Protein AF-A0A3E3DY11-F1 (afdb_monomer)

Solvent-accessible surface area (backbone atoms only — not comparable to full-atom values): 16242 Å² total; per-residue (Å²): 133,61,77,66,58,58,53,53,53,57,48,54,54,50,55,50,52,52,50,55,50,52,50,51,50,50,52,49,52,50,53,51,48,52,52,50,49,54,53,50,49,51,52,42,48,54,45,47,51,59,43,61,72,40,48,48,53,36,46,54,36,47,51,50,43,50,54,49,50,52,49,50,52,54,54,53,56,46,47,50,80,48,60,45,72,67,51,47,55,54,50,52,53,53,52,51,52,44,53,54,53,44,57,57,37,50,59,58,45,56,75,70,45,59,94,78,44,60,56,64,56,48,39,54,51,42,50,52,50,33,53,54,41,48,53,52,48,56,59,48,42,68,38,92,84,49,42,53,69,56,50,50,50,48,37,61,75,58,37,49,64,36,54,59,52,39,57,54,38,46,54,53,50,45,53,55,38,49,56,52,48,51,50,45,52,52,52,46,51,50,54,47,54,52,50,53,52,52,49,54,53,50,51,53,52,51,52,53,51,50,52,54,49,52,55,50,51,53,53,51,50,52,52,52,53,50,52,51,51,50,51,50,52,49,30,58,67,41,100,53,62,48,75,47,80,41,90,88,44,78,88,67,49,42,64,23,60,20,29,22,78,75,70,75,43,60,42,72,62,50,59,78,39,45,70,62,54,62,73,67,48,57,71,70,60,49,51,51,52,53,52,52,50,62,55,58,72,66,76,113

Structure (mmCIF, N/CA/C/O backbone):
data_AF-A0A3E3DY11-F1
#
_entry.id   AF-A0A3E3DY11-F1
#
loop_
_atom_site.group_PDB
_atom_site.id
_atom_site.type_symbol
_atom_site.label_atom_id
_atom_site.label_alt_id
_atom_site.label_comp_id
_atom_site.label_asym_id
_atom_site.label_entity_id
_atom_site.label_seq_id
_atom_site.pdbx_PDB_ins_code
_atom_site.Cartn_x
_atom_site.Cartn_y
_atom_site.Cartn_z
_atom_site.occupancy
_atom_site.B_iso_or_equiv
_atom_site.auth_seq_id
_atom_site.auth_comp_id
_atom_site.auth_asym_id
_atom_site.auth_atom_id
_atom_site.pdbx_PDB_model_num
ATOM 1 N N . MET A 1 1 ? 41.451 -8.615 -61.442 1.00 44.12 1 MET A N 1
ATOM 2 C CA . MET A 1 1 ? 40.695 -7.768 -60.487 1.00 44.12 1 MET A CA 1
ATOM 3 C C . MET A 1 1 ? 41.670 -6.835 -59.764 1.00 44.12 1 MET A C 1
ATOM 5 O O . MET A 1 1 ? 42.560 -7.332 -59.077 1.00 44.12 1 MET A O 1
ATOM 9 N N . LYS A 1 2 ? 41.608 -5.513 -59.990 1.00 37.25 2 LYS A N 1
ATOM 10 C CA . LYS A 1 2 ? 42.615 -4.559 -59.477 1.00 37.25 2 LYS A CA 1
ATOM 11 C C . LYS A 1 2 ? 42.485 -4.397 -57.952 1.00 37.25 2 LYS A C 1
ATOM 13 O O . LYS A 1 2 ? 41.395 -4.475 -57.396 1.00 37.25 2 LYS A O 1
ATOM 18 N N . ILE A 1 3 ? 43.601 -4.123 -57.267 1.00 42.81 3 ILE A N 1
ATOM 19 C CA . ILE A 1 3 ? 43.697 -3.924 -55.798 1.00 42.81 3 ILE A CA 1
ATOM 20 C C . ILE A 1 3 ? 42.710 -2.849 -55.281 1.00 42.81 3 ILE A C 1
ATOM 22 O O . ILE A 1 3 ? 42.238 -2.927 -54.145 1.00 42.81 3 ILE A O 1
ATOM 26 N N . SER A 1 4 ? 42.346 -1.893 -56.142 1.00 44.50 4 SER A N 1
ATOM 27 C CA . SER A 1 4 ? 41.299 -0.889 -55.914 1.00 44.50 4 SER A CA 1
ATOM 28 C C . SER A 1 4 ? 39.940 -1.522 -55.580 1.00 44.50 4 SER A C 1
ATOM 30 O O . SER A 1 4 ? 39.362 -1.211 -54.538 1.00 44.50 4 SER A O 1
ATOM 32 N N . ASP A 1 5 ? 39.469 -2.484 -56.376 1.00 40.00 5 ASP A N 1
ATOM 33 C CA . ASP A 1 5 ? 38.119 -3.056 -56.253 1.00 40.00 5 ASP A CA 1
ATOM 34 C C . ASP A 1 5 ? 37.962 -3.867 -54.961 1.00 40.00 5 ASP A C 1
ATOM 36 O O . ASP A 1 5 ? 36.963 -3.742 -54.248 1.00 40.00 5 ASP A O 1
ATOM 40 N N . LYS A 1 6 ? 39.010 -4.606 -54.562 1.00 45.12 6 LYS A N 1
ATOM 41 C CA . LYS A 1 6 ? 39.056 -5.305 -53.264 1.00 45.12 6 LYS A CA 1
ATOM 42 C C . LYS A 1 6 ? 38.984 -4.337 -52.077 1.00 45.12 6 LYS A C 1
ATOM 44 O O . LYS A 1 6 ? 38.369 -4.667 -51.063 1.00 45.12 6 LYS A O 1
ATOM 49 N N . LYS A 1 7 ? 39.582 -3.143 -52.175 1.00 45.72 7 LYS A N 1
ATOM 50 C CA . LYS A 1 7 ? 39.553 -2.128 -51.105 1.00 45.72 7 LYS A CA 1
ATOM 51 C C . LYS A 1 7 ? 38.163 -1.495 -50.965 1.00 45.72 7 LYS A C 1
ATOM 53 O O . LYS A 1 7 ? 37.714 -1.288 -49.837 1.00 45.72 7 LYS A O 1
ATOM 58 N N . TYR A 1 8 ? 37.467 -1.253 -52.078 1.00 53.25 8 TYR A N 1
ATOM 59 C CA . TYR A 1 8 ? 36.095 -0.731 -52.077 1.00 53.25 8 TYR A CA 1
ATOM 60 C C . TYR A 1 8 ? 35.076 -1.751 -51.551 1.00 53.25 8 TYR A C 1
ATOM 62 O O . TYR A 1 8 ? 34.293 -1.410 -50.663 1.00 53.25 8 TYR A O 1
ATOM 70 N N . ILE A 1 9 ? 35.141 -3.009 -52.001 1.00 50.38 9 ILE A N 1
ATOM 71 C CA . ILE A 1 9 ? 34.258 -4.092 -51.528 1.00 50.38 9 ILE A CA 1
ATOM 72 C C . ILE A 1 9 ? 34.482 -4.364 -50.029 1.00 50.38 9 ILE A C 1
ATOM 74 O O . ILE A 1 9 ? 33.535 -4.469 -49.252 1.00 50.38 9 ILE A O 1
ATOM 78 N N . LYS A 1 10 ? 35.741 -4.381 -49.566 1.00 51.69 10 LYS A N 1
ATOM 79 C CA . LYS A 1 10 ? 36.065 -4.578 -48.141 1.00 51.69 10 LYS A CA 1
ATOM 80 C C . LYS A 1 10 ? 35.610 -3.409 -47.255 1.00 51.69 10 LYS A C 1
ATOM 82 O O . LYS A 1 10 ? 35.348 -3.623 -46.071 1.00 51.69 10 LYS A O 1
ATOM 87 N N . LYS A 1 11 ? 35.516 -2.187 -47.798 1.00 57.22 11 LYS A N 1
ATOM 88 C CA . LYS A 1 11 ? 34.991 -1.008 -47.090 1.00 57.22 11 LYS A CA 1
ATOM 89 C C . LYS A 1 11 ? 33.460 -1.044 -47.004 1.00 57.22 11 LYS A C 1
ATOM 91 O O . LYS A 1 11 ? 32.940 -0.899 -45.902 1.00 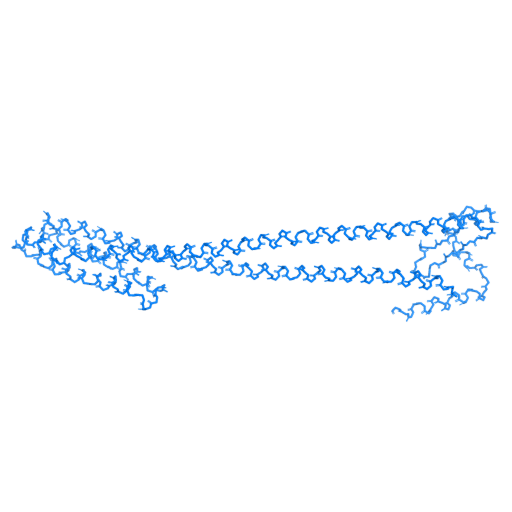57.22 11 LYS A O 1
ATOM 96 N N . SER A 1 12 ? 32.752 -1.343 -48.099 1.00 55.12 12 SER A N 1
ATOM 97 C CA . SER A 1 12 ? 31.279 -1.421 -48.086 1.00 55.12 12 SER A CA 1
ATOM 98 C C . SER A 1 12 ? 30.749 -2.568 -47.213 1.00 55.12 12 SER A C 1
ATOM 100 O O . SER A 1 12 ? 29.807 -2.369 -46.447 1.00 55.12 12 SER A O 1
ATOM 102 N N . LEU A 1 13 ? 31.399 -3.739 -47.234 1.00 57.72 13 LEU A N 1
ATOM 103 C CA . LEU A 1 13 ? 31.056 -4.866 -46.357 1.00 57.72 13 LEU A CA 1
ATOM 104 C C . LEU A 1 13 ? 31.285 -4.535 -44.874 1.00 57.72 13 LEU A C 1
ATOM 106 O O . LEU A 1 13 ? 30.505 -4.944 -44.015 1.00 57.72 13 LEU A O 1
ATOM 110 N N . ARG A 1 14 ? 32.340 -3.773 -44.556 1.00 60.22 14 ARG A N 1
ATOM 111 C CA . ARG A 1 14 ? 32.646 -3.345 -43.182 1.00 60.22 14 ARG A CA 1
ATOM 112 C C . ARG A 1 14 ? 31.631 -2.327 -42.665 1.00 60.22 14 ARG A C 1
ATOM 114 O O . ARG A 1 14 ? 31.228 -2.421 -41.509 1.00 60.22 14 ARG A O 1
ATOM 121 N N . ASP A 1 15 ? 31.204 -1.395 -43.510 1.00 64.94 15 ASP A N 1
ATOM 122 C CA . ASP A 1 15 ? 30.195 -0.397 -43.151 1.00 64.94 15 ASP A CA 1
ATOM 123 C C . ASP A 1 15 ? 28.804 -1.040 -42.978 1.00 64.94 15 ASP A C 1
ATOM 125 O O . ASP A 1 15 ? 28.099 -0.715 -42.025 1.00 64.94 15 ASP A O 1
ATOM 129 N N . ASN A 1 16 ? 28.450 -2.046 -43.789 1.00 68.81 16 ASN A N 1
ATOM 130 C CA . ASN A 1 16 ? 27.226 -2.835 -43.591 1.00 68.81 16 ASN A CA 1
ATOM 131 C C . ASN A 1 16 ? 27.251 -3.668 -42.299 1.00 68.81 16 ASN A C 1
ATOM 133 O O . ASN A 1 16 ? 26.272 -3.649 -41.554 1.00 68.81 16 ASN A O 1
ATOM 137 N N . LYS A 1 17 ? 28.372 -4.330 -41.972 1.00 74.12 17 LYS A N 1
ATOM 138 C CA . LYS A 1 17 ? 28.516 -5.063 -40.699 1.00 74.12 17 LYS A CA 1
ATOM 139 C C . LYS A 1 17 ? 28.364 -4.152 -39.476 1.00 74.12 17 LYS A C 1
ATOM 141 O O . LYS A 1 17 ? 27.734 -4.552 -38.504 1.00 74.12 17 LYS A O 1
ATOM 146 N N . LYS A 1 18 ? 28.887 -2.920 -39.529 1.00 73.50 18 LYS A N 1
ATOM 147 C CA . LYS A 1 18 ? 28.721 -1.928 -38.450 1.00 73.50 18 LYS A CA 1
ATOM 148 C C . LYS A 1 18 ? 27.265 -1.512 -38.251 1.00 73.50 18 LYS A C 1
ATOM 150 O O . LYS A 1 18 ? 26.839 -1.354 -37.114 1.00 73.50 18 LYS A O 1
ATOM 155 N N . ILE A 1 19 ? 26.512 -1.344 -39.338 1.00 75.12 19 ILE A N 1
ATOM 156 C CA . ILE A 1 19 ? 25.088 -0.986 -39.279 1.00 75.12 19 ILE A CA 1
ATOM 157 C C . ILE A 1 19 ? 24.283 -2.134 -38.668 1.00 75.12 19 ILE A C 1
ATOM 159 O O . ILE A 1 19 ? 23.520 -1.900 -37.741 1.00 75.12 19 ILE A O 1
ATOM 163 N N . ILE A 1 20 ? 24.494 -3.370 -39.128 1.00 79.06 20 ILE A N 1
ATOM 164 C CA . ILE A 1 20 ? 23.813 -4.558 -38.585 1.00 79.06 20 ILE A CA 1
ATOM 165 C C . ILE A 1 20 ? 24.115 -4.722 -37.088 1.00 79.06 20 ILE A C 1
ATOM 167 O O . ILE A 1 20 ? 23.210 -4.970 -36.299 1.00 79.06 20 ILE A O 1
ATOM 171 N N . PHE A 1 21 ? 25.369 -4.511 -36.682 1.00 78.56 21 PHE A N 1
ATOM 172 C CA . PHE A 1 21 ? 25.765 -4.540 -35.274 1.00 78.56 21 PHE A CA 1
ATOM 173 C C . PHE A 1 21 ? 25.073 -3.447 -34.439 1.00 78.56 21 PHE A C 1
ATOM 175 O O . PHE A 1 21 ? 24.567 -3.735 -33.358 1.00 78.56 21 PHE A O 1
ATOM 182 N N . LEU A 1 22 ? 24.985 -2.216 -34.957 1.00 79.88 22 LEU A N 1
ATOM 183 C CA . LEU A 1 22 ? 24.245 -1.114 -34.324 1.00 79.88 22 LEU A CA 1
ATOM 184 C C . LEU A 1 22 ? 22.753 -1.434 -34.151 1.00 79.88 22 LEU A C 1
ATOM 186 O O . LEU A 1 22 ? 22.198 -1.169 -33.088 1.00 79.88 22 LEU A O 1
ATOM 190 N N . TRP A 1 23 ? 22.117 -2.034 -35.159 1.00 80.56 23 TRP A N 1
ATOM 191 C CA . TRP A 1 23 ? 20.721 -2.476 -35.072 1.00 80.56 23 TRP A CA 1
ATOM 192 C C . TRP A 1 23 ? 20.527 -3.595 -34.048 1.00 80.56 23 TRP A C 1
ATOM 194 O O . TRP A 1 23 ? 19.577 -3.545 -33.271 1.00 80.56 23 TRP A O 1
ATOM 204 N N . GLY A 1 24 ? 21.443 -4.566 -33.997 1.00 85.62 24 GLY A N 1
ATOM 205 C CA . GLY A 1 24 ? 21.419 -5.625 -32.986 1.00 85.62 24 GLY A CA 1
ATOM 206 C C . GLY A 1 24 ? 21.518 -5.071 -31.562 1.00 85.62 24 GLY A C 1
ATOM 207 O O . GLY A 1 24 ? 20.755 -5.477 -30.689 1.00 85.62 24 GLY A O 1
ATOM 208 N N . ILE A 1 25 ? 22.394 -4.084 -31.346 1.00 86.12 25 ILE A N 1
ATOM 209 C CA . ILE A 1 25 ? 22.497 -3.366 -30.069 1.00 86.12 25 ILE A CA 1
ATOM 210 C C . ILE A 1 25 ? 21.190 -2.639 -29.740 1.00 86.12 25 ILE A C 1
ATOM 212 O O . ILE A 1 25 ? 20.704 -2.744 -28.618 1.00 86.12 25 ILE A O 1
ATOM 216 N N . LEU A 1 26 ? 20.601 -1.926 -30.704 1.00 86.06 26 LEU A N 1
ATOM 217 C CA . LEU A 1 26 ? 19.354 -1.187 -30.495 1.00 86.06 26 LEU A CA 1
ATOM 218 C C . LEU A 1 26 ? 18.206 -2.122 -30.080 1.00 86.06 26 LEU A C 1
ATOM 220 O O . LEU A 1 26 ? 17.494 -1.834 -29.121 1.00 86.06 26 LEU A O 1
ATOM 224 N N . ILE A 1 27 ? 18.056 -3.257 -30.769 1.00 88.00 27 ILE A N 1
ATOM 225 C CA . ILE A 1 27 ? 17.037 -4.272 -30.465 1.00 88.00 27 ILE A CA 1
ATOM 226 C C . ILE A 1 27 ? 17.268 -4.872 -29.077 1.00 88.00 27 ILE A C 1
ATOM 228 O O . ILE A 1 27 ? 16.317 -5.037 -28.316 1.00 88.00 27 ILE A O 1
ATOM 232 N N . PHE A 1 28 ? 18.523 -5.152 -28.717 1.00 89.62 28 PHE A N 1
ATOM 233 C CA . PHE A 1 28 ? 18.866 -5.635 -27.383 1.00 89.62 28 PHE A CA 1
ATOM 234 C C . PHE A 1 28 ? 18.472 -4.631 -26.290 1.00 89.62 28 PHE A C 1
ATOM 236 O O . PHE A 1 28 ? 17.819 -5.011 -25.320 1.00 89.62 28 PHE A O 1
ATOM 243 N N . PHE A 1 29 ? 18.799 -3.345 -26.460 1.00 87.56 29 PHE A N 1
ATOM 244 C CA . PHE A 1 29 ? 18.382 -2.299 -25.521 1.00 87.56 29 PHE A CA 1
ATOM 245 C C . PHE A 1 29 ? 16.860 -2.162 -25.446 1.00 87.56 29 PHE A C 1
ATOM 247 O O . PHE A 1 29 ? 16.327 -1.961 -24.358 1.00 87.56 29 PHE A O 1
ATOM 254 N N . LEU A 1 30 ? 16.149 -2.306 -26.567 1.00 89.75 30 LEU A N 1
ATOM 255 C CA . LEU A 1 30 ? 14.687 -2.263 -26.591 1.00 89.75 30 LEU A CA 1
ATOM 256 C C . LEU A 1 30 ? 14.071 -3.437 -25.814 1.00 89.75 30 LEU A C 1
ATOM 258 O O . LEU A 1 30 ? 13.150 -3.232 -25.024 1.00 89.75 30 LEU A O 1
ATOM 262 N N . ALA A 1 31 ? 14.605 -4.647 -25.989 1.00 90.56 31 ALA A N 1
ATOM 263 C CA . ALA A 1 31 ? 14.180 -5.825 -25.236 1.00 90.56 31 ALA A CA 1
ATOM 264 C C . ALA A 1 31 ? 14.477 -5.676 -23.735 1.00 90.56 31 ALA A C 1
ATOM 266 O O . ALA A 1 31 ? 13.624 -5.976 -22.899 1.00 90.56 31 ALA A O 1
ATOM 267 N N . LEU A 1 32 ? 15.657 -5.153 -23.388 1.00 90.50 32 LEU A N 1
ATOM 268 C CA . LEU A 1 32 ? 16.037 -4.874 -22.005 1.00 90.50 32 LEU A CA 1
ATOM 269 C C . LEU A 1 32 ? 15.118 -3.823 -21.368 1.00 90.50 32 LEU A C 1
ATOM 271 O O . LEU A 1 32 ? 14.668 -3.999 -20.241 1.00 90.50 32 LEU A O 1
ATOM 275 N N . TYR A 1 33 ? 14.799 -2.754 -22.094 1.00 89.06 33 TYR A N 1
ATOM 276 C CA . TYR A 1 33 ? 13.857 -1.733 -21.647 1.00 89.06 33 TYR A CA 1
ATOM 277 C C . TYR A 1 33 ? 12.460 -2.301 -21.408 1.00 89.06 33 TYR A C 1
ATOM 279 O O . TYR A 1 33 ? 11.873 -2.050 -20.358 1.00 89.06 33 TYR A O 1
ATOM 287 N N . PHE A 1 34 ? 11.952 -3.107 -22.343 1.00 89.50 34 PHE A N 1
ATOM 288 C CA . PHE A 1 34 ? 10.666 -3.779 -22.184 1.00 89.50 34 PHE A CA 1
ATOM 289 C C . PHE A 1 34 ? 10.642 -4.660 -20.929 1.00 89.50 34 PHE A C 1
ATOM 291 O O . PHE A 1 34 ? 9.695 -4.599 -20.145 1.00 89.50 34 PHE A O 1
ATOM 298 N N . TYR A 1 35 ? 11.714 -5.421 -20.695 1.00 91.94 35 TYR A N 1
ATOM 299 C CA . TYR A 1 35 ? 11.870 -6.217 -19.481 1.00 91.94 35 TYR A CA 1
ATOM 300 C C . TYR A 1 35 ? 11.857 -5.350 -18.211 1.00 91.94 35 TYR A C 1
ATOM 302 O O . TYR A 1 35 ? 11.153 -5.675 -17.256 1.00 91.94 35 TYR A O 1
ATOM 310 N N . ILE A 1 36 ? 12.580 -4.225 -18.206 1.00 89.38 36 ILE A N 1
ATOM 311 C CA . ILE A 1 36 ? 12.614 -3.293 -17.069 1.00 89.38 36 ILE A CA 1
ATOM 312 C C . ILE A 1 36 ? 11.226 -2.702 -16.794 1.00 89.38 36 ILE A C 1
ATOM 314 O O . ILE A 1 36 ? 10.818 -2.657 -15.635 1.00 89.38 36 ILE A O 1
ATOM 318 N N . ILE A 1 37 ? 10.478 -2.285 -17.823 1.00 88.75 37 ILE A N 1
ATOM 319 C CA . ILE A 1 37 ? 9.111 -1.773 -17.638 1.00 88.75 37 ILE A CA 1
ATOM 320 C C . ILE A 1 37 ? 8.208 -2.847 -17.050 1.00 88.75 37 ILE A C 1
ATOM 322 O O . ILE A 1 37 ? 7.503 -2.569 -16.087 1.00 88.75 37 ILE A O 1
ATOM 326 N N . MET A 1 38 ? 8.229 -4.062 -17.603 1.00 88.06 38 MET A N 1
ATOM 327 C CA . MET A 1 38 ? 7.422 -5.170 -17.088 1.00 88.06 38 MET A CA 1
ATOM 328 C C . MET A 1 38 ? 7.741 -5.450 -15.618 1.00 88.06 38 MET A C 1
ATOM 330 O O . MET A 1 38 ? 6.840 -5.579 -14.792 1.00 88.06 38 MET A O 1
ATOM 334 N N . PHE A 1 39 ? 9.025 -5.472 -15.268 1.00 89.00 39 PHE A N 1
ATOM 335 C CA . PHE A 1 39 ? 9.462 -5.659 -13.891 1.00 89.00 39 PHE A CA 1
ATOM 336 C C . PHE A 1 39 ? 9.005 -4.521 -12.965 1.00 89.00 39 PHE A C 1
ATOM 338 O O . PHE A 1 39 ? 8.513 -4.780 -11.866 1.00 89.00 39 PHE A O 1
ATOM 345 N N . ASN A 1 40 ? 9.121 -3.266 -13.404 1.00 86.56 40 ASN A N 1
ATOM 346 C CA . ASN A 1 40 ? 8.677 -2.105 -12.633 1.00 86.56 40 ASN A CA 1
ATOM 347 C C . ASN A 1 40 ? 7.150 -2.056 -12.487 1.00 86.56 40 ASN A C 1
ATOM 349 O O . ASN A 1 40 ? 6.662 -1.718 -11.412 1.00 86.56 40 ASN A O 1
ATOM 353 N N . MET A 1 41 ? 6.399 -2.432 -13.524 1.00 82.19 41 MET A N 1
ATOM 354 C CA . MET A 1 41 ? 4.938 -2.521 -13.482 1.00 82.19 41 MET A CA 1
ATOM 355 C C . MET A 1 41 ? 4.463 -3.606 -12.524 1.00 82.19 41 MET A C 1
ATOM 357 O O . MET A 1 41 ? 3.563 -3.349 -11.732 1.00 82.19 41 MET A O 1
ATOM 361 N N . ASN A 1 42 ? 5.102 -4.778 -12.523 1.00 85.69 42 ASN A N 1
ATOM 362 C CA . ASN A 1 42 ? 4.786 -5.824 -11.550 1.00 85.69 42 ASN A CA 1
ATOM 363 C C . ASN A 1 42 ? 5.056 -5.344 -10.121 1.00 85.69 42 ASN A C 1
ATOM 365 O O . ASN A 1 42 ? 4.200 -5.488 -9.257 1.00 85.69 42 ASN A O 1
ATOM 369 N N . LYS A 1 43 ? 6.191 -4.670 -9.886 1.00 83.38 43 LYS A N 1
ATOM 370 C CA . LYS A 1 43 ? 6.474 -4.060 -8.580 1.00 83.38 43 LYS A CA 1
ATOM 371 C C . LYS A 1 43 ? 5.446 -3.002 -8.186 1.00 83.38 43 LYS A C 1
ATOM 373 O O . LYS A 1 43 ? 5.068 -2.952 -7.023 1.00 83.38 43 LYS A O 1
ATOM 378 N N . LEU A 1 44 ? 5.008 -2.150 -9.114 1.00 83.69 44 LEU A N 1
ATOM 379 C CA . LEU A 1 44 ? 3.950 -1.171 -8.847 1.00 83.69 44 LEU A CA 1
ATOM 380 C C . LEU A 1 44 ? 2.632 -1.861 -8.499 1.00 83.69 44 LEU A C 1
ATOM 382 O O . LEU A 1 44 ? 1.975 -1.445 -7.551 1.00 83.69 44 LEU A O 1
ATOM 386 N N . MET A 1 45 ? 2.273 -2.923 -9.219 1.00 79.31 45 MET A N 1
ATOM 387 C CA . MET A 1 45 ? 1.060 -3.695 -8.959 1.00 79.31 45 MET A CA 1
ATOM 388 C C . MET A 1 45 ? 1.103 -4.359 -7.580 1.00 79.31 45 MET A C 1
ATOM 390 O O . MET A 1 45 ? 0.142 -4.238 -6.827 1.00 79.31 45 MET A O 1
ATOM 394 N N . ASP A 1 46 ? 2.241 -4.947 -7.202 1.00 78.69 46 ASP A N 1
ATOM 395 C CA . ASP A 1 46 ? 2.446 -5.504 -5.862 1.00 78.69 46 ASP A CA 1
ATOM 396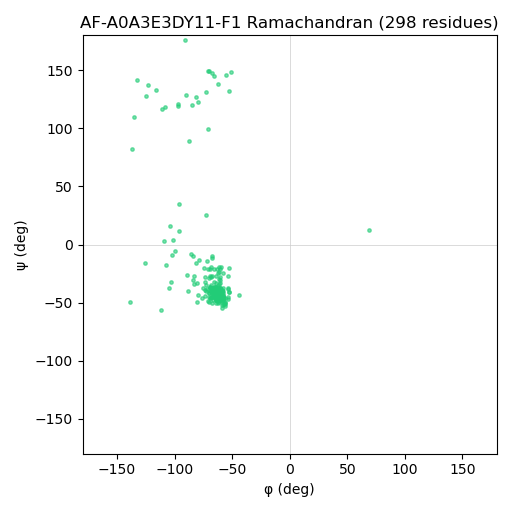 C C . ASP A 1 46 ? 2.285 -4.422 -4.781 1.00 78.69 46 ASP A C 1
ATOM 398 O O . ASP A 1 46 ? 1.644 -4.653 -3.759 1.00 78.69 46 ASP A O 1
ATOM 402 N N . GLN A 1 47 ? 2.824 -3.215 -4.996 1.00 72.38 47 GLN A N 1
ATOM 403 C CA . GLN A 1 47 ? 2.659 -2.094 -4.059 1.00 72.38 47 GLN A CA 1
ATOM 404 C C . GLN A 1 47 ? 1.196 -1.636 -3.968 1.00 72.38 47 GLN A C 1
ATOM 406 O O . GLN A 1 47 ? 0.709 -1.375 -2.870 1.00 72.38 47 GLN A O 1
ATOM 411 N N . VAL A 1 48 ? 0.477 -1.565 -5.091 1.00 71.56 48 VAL A N 1
ATOM 412 C CA . VAL A 1 48 ? -0.951 -1.208 -5.119 1.00 71.56 48 VAL A CA 1
ATOM 413 C C . VAL A 1 48 ? -1.787 -2.261 -4.398 1.00 71.56 48 VAL A C 1
ATOM 415 O O . VAL A 1 48 ? -2.609 -1.896 -3.561 1.00 71.56 48 VAL A O 1
ATOM 418 N N . ASP A 1 49 ? -1.546 -3.549 -4.635 1.00 68.12 49 ASP A N 1
ATOM 419 C CA . ASP A 1 49 ? -2.226 -4.625 -3.910 1.00 68.12 49 ASP A CA 1
ATOM 420 C C . ASP A 1 49 ? -1.918 -4.565 -2.406 1.00 68.12 49 ASP A C 1
ATOM 422 O O . ASP A 1 49 ? -2.815 -4.733 -1.577 1.00 68.12 49 ASP A O 1
ATOM 426 N N . LEU A 1 50 ? -0.679 -4.241 -2.025 1.00 68.44 50 LEU A N 1
ATOM 427 C CA . LEU A 1 50 ? -0.291 -4.058 -0.624 1.00 68.44 50 LEU A CA 1
ATOM 428 C C . LEU A 1 50 ? -0.928 -2.821 0.036 1.00 68.44 50 LEU A C 1
ATOM 430 O O . LEU A 1 50 ? -1.141 -2.857 1.247 1.00 68.44 50 LEU A O 1
ATOM 434 N N . ILE A 1 51 ? -1.256 -1.761 -0.715 1.00 64.62 51 ILE A N 1
ATOM 435 C CA . ILE A 1 51 ? -1.965 -0.561 -0.223 1.00 64.62 51 ILE A CA 1
ATOM 436 C C . ILE A 1 51 ? -3.476 -0.801 -0.138 1.00 64.62 51 ILE A C 1
ATOM 438 O O . ILE A 1 51 ? -4.102 -0.491 0.876 1.00 64.62 51 ILE A O 1
ATOM 442 N N . VAL A 1 52 ? -4.067 -1.322 -1.214 1.00 62.19 52 VAL A N 1
ATOM 443 C CA . VAL A 1 52 ? -5.521 -1.359 -1.410 1.00 62.19 52 VAL A CA 1
ATOM 444 C C . VAL A 1 52 ? -6.154 -2.498 -0.625 1.00 62.19 52 VAL A C 1
ATOM 446 O O . VAL A 1 52 ? -7.184 -2.296 0.010 1.00 62.19 52 VAL A O 1
ATOM 449 N N . ARG A 1 53 ? -5.553 -3.694 -0.633 1.00 65.00 53 ARG A N 1
ATOM 450 C CA . ARG A 1 53 ? -6.243 -4.880 -0.111 1.00 65.00 53 ARG A CA 1
ATOM 451 C C . ARG A 1 53 ? -6.196 -5.049 1.394 1.00 65.00 53 ARG A C 1
ATOM 453 O O . ARG A 1 53 ? -6.943 -5.886 1.867 1.00 65.00 53 ARG A O 1
ATOM 460 N N . ARG A 1 54 ? -5.319 -4.378 2.157 1.00 72.19 54 ARG A N 1
ATOM 461 C CA . ARG A 1 54 ? -5.221 -4.693 3.601 1.00 72.19 54 ARG A CA 1
ATOM 462 C C . ARG A 1 54 ? -5.069 -3.523 4.580 1.00 72.19 54 ARG A C 1
ATOM 464 O O . ARG A 1 54 ? -5.833 -3.491 5.539 1.00 72.19 54 ARG A O 1
ATOM 471 N N . PRO A 1 55 ? -4.154 -2.552 4.399 1.00 78.38 55 PRO A N 1
ATOM 472 C CA . PRO A 1 55 ? -4.071 -1.395 5.294 1.00 78.38 55 PRO A CA 1
ATOM 473 C C . PRO A 1 55 ? -5.376 -0.589 5.321 1.00 78.38 55 PRO A C 1
ATOM 475 O O . PRO A 1 55 ? -5.829 -0.186 6.388 1.00 78.38 55 PRO A O 1
ATOM 478 N N . TYR A 1 56 ? -6.010 -0.411 4.158 1.00 79.94 56 TYR A N 1
ATOM 479 C CA . TYR A 1 56 ? -7.280 0.304 4.053 1.00 79.94 56 TYR A CA 1
ATOM 480 C C . TYR A 1 56 ? -8.432 -0.429 4.755 1.00 79.94 56 TYR A C 1
ATOM 482 O O . TYR A 1 56 ? -9.199 0.186 5.489 1.00 79.94 56 TYR A O 1
ATOM 490 N N . GLU A 1 57 ? -8.526 -1.753 4.600 1.00 81.88 57 GLU A N 1
ATOM 491 C CA . GLU A 1 57 ? -9.540 -2.558 5.297 1.00 81.88 57 GLU A CA 1
ATOM 492 C C . GLU A 1 57 ? -9.397 -2.458 6.817 1.00 81.88 57 GLU A C 1
ATOM 494 O O . GLU A 1 57 ? -10.393 -2.375 7.535 1.00 81.88 57 GLU A O 1
ATOM 499 N N . VAL A 1 58 ? -8.160 -2.410 7.315 1.00 85.94 58 VAL A N 1
ATOM 500 C CA . VAL A 1 58 ? -7.887 -2.183 8.735 1.00 85.94 58 VAL A CA 1
ATOM 501 C C . VAL A 1 58 ? -8.314 -0.800 9.182 1.00 85.94 58 VAL A C 1
ATOM 503 O O . VAL A 1 58 ? -8.948 -0.713 10.226 1.00 85.94 58 VAL A O 1
ATOM 506 N N . LEU A 1 59 ? -7.997 0.248 8.417 1.00 87.19 59 LEU A N 1
ATOM 507 C CA . LEU A 1 59 ? -8.419 1.615 8.726 1.00 87.19 59 LEU A CA 1
ATOM 508 C C . LEU A 1 59 ? -9.947 1.687 8.861 1.00 87.19 59 LEU A C 1
ATOM 510 O O . LEU A 1 59 ? -10.460 2.090 9.903 1.00 87.19 59 LEU A O 1
ATOM 514 N N . VAL A 1 60 ? -10.666 1.160 7.865 1.00 88.44 60 VAL A N 1
ATOM 515 C CA . VAL A 1 60 ? -12.134 1.087 7.867 1.00 88.44 60 VAL A CA 1
ATOM 516 C C . VAL A 1 60 ? -12.654 0.275 9.055 1.00 88.44 60 VAL A C 1
ATOM 518 O O . VAL A 1 60 ? -13.605 0.685 9.715 1.00 88.44 60 VAL A O 1
ATOM 521 N N . SER A 1 61 ? -12.037 -0.871 9.352 1.00 89.38 61 SER A N 1
ATOM 522 C CA . SER A 1 61 ? -12.440 -1.706 10.488 1.00 89.38 61 SER A CA 1
ATOM 523 C C . SER A 1 61 ? -12.221 -0.971 11.813 1.00 89.38 61 SER A C 1
ATOM 525 O O . SER A 1 61 ? -13.107 -0.973 12.661 1.00 89.38 61 SER A O 1
ATOM 527 N N . THR A 1 62 ? -11.084 -0.286 11.997 1.00 90.56 62 THR A N 1
ATOM 528 C CA . THR A 1 62 ? -10.832 0.517 13.203 1.00 90.56 62 THR A CA 1
ATOM 529 C C . THR A 1 62 ? -11.798 1.687 13.344 1.00 90.56 62 THR A C 1
ATOM 531 O O . THR A 1 62 ? -12.255 1.944 14.455 1.00 90.56 62 THR A O 1
ATOM 534 N N . ASP A 1 63 ?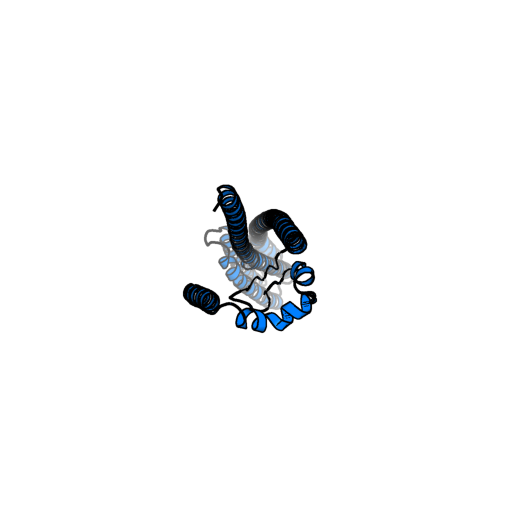 -12.165 2.342 12.241 1.00 90.50 63 ASP A N 1
ATOM 535 C CA . ASP A 1 63 ? -13.135 3.441 12.244 1.00 90.50 63 ASP A CA 1
ATOM 536 C C . ASP A 1 63 ? -14.522 2.953 12.660 1.00 90.50 63 ASP A C 1
ATOM 538 O O . ASP A 1 63 ? -15.187 3.584 13.480 1.00 90.50 63 ASP A O 1
ATOM 542 N N . LYS A 1 64 ? -14.947 1.791 12.150 1.00 92.50 64 LYS A N 1
ATOM 543 C CA . LYS A 1 64 ? -16.204 1.157 12.561 1.00 92.50 64 LYS A CA 1
ATOM 544 C C . LYS A 1 64 ? -16.190 0.765 14.033 1.00 92.50 64 LYS A C 1
ATOM 546 O O . LYS A 1 64 ? -17.156 1.052 14.729 1.00 92.50 64 LYS A O 1
ATOM 551 N N . VAL A 1 65 ? -15.105 0.151 14.517 1.00 91.94 65 VAL A N 1
ATOM 552 C CA . VAL A 1 65 ? -14.951 -0.172 15.946 1.00 91.94 65 VAL A CA 1
ATOM 553 C C . VAL A 1 65 ? -15.098 1.093 16.790 1.00 91.94 65 VAL A C 1
ATOM 555 O O . VAL A 1 65 ? -15.848 1.086 17.761 1.00 91.94 65 VAL A O 1
ATOM 558 N N . ASN A 1 66 ? -14.442 2.186 16.397 1.00 92.38 66 ASN A N 1
ATOM 559 C CA . ASN A 1 66 ? -14.529 3.455 17.111 1.00 92.38 66 ASN A CA 1
ATOM 560 C C . ASN A 1 66 ? -15.953 4.028 17.105 1.00 92.38 66 ASN A C 1
ATOM 562 O O . ASN A 1 66 ? -16.486 4.367 18.156 1.00 92.38 66 ASN A O 1
ATOM 566 N N . ALA A 1 67 ? -16.601 4.062 15.939 1.00 93.69 67 ALA A N 1
ATOM 567 C CA . ALA A 1 67 ? -17.958 4.580 15.790 1.00 93.69 67 ALA A CA 1
ATOM 568 C C . ALA A 1 67 ? -18.990 3.779 16.601 1.00 93.69 67 ALA A C 1
ATOM 570 O O . ALA A 1 67 ? -19.891 4.354 17.208 1.00 93.69 67 ALA A O 1
ATOM 571 N N . GLU A 1 68 ? -18.870 2.451 16.628 1.00 93.50 68 GLU A N 1
ATOM 572 C CA . GLU A 1 68 ? -19.728 1.588 17.440 1.00 93.50 68 GLU A CA 1
ATOM 573 C C . GLU A 1 68 ? -19.485 1.792 18.946 1.00 93.50 68 GLU A C 1
ATOM 575 O O . GLU A 1 68 ? -20.430 1.855 19.731 1.00 93.50 68 GLU A O 1
ATOM 580 N N . ILE A 1 69 ? -18.234 1.985 19.363 1.00 92.81 69 ILE A N 1
ATOM 581 C CA . ILE A 1 69 ? -17.899 2.280 20.762 1.00 92.81 69 ILE A CA 1
ATOM 582 C C . ILE A 1 69 ? -18.395 3.666 21.187 1.00 92.81 69 ILE A C 1
ATOM 584 O O . ILE A 1 69 ? -18.872 3.830 22.310 1.00 92.81 69 ILE A O 1
ATOM 588 N N . ASP A 1 70 ? -18.380 4.652 20.294 1.00 92.12 70 ASP A N 1
ATOM 589 C CA . ASP A 1 70 ? -18.976 5.960 20.565 1.00 92.12 70 ASP A CA 1
ATOM 590 C C . ASP A 1 70 ? -20.496 5.867 20.769 1.00 92.12 70 ASP A C 1
ATOM 592 O O . ASP A 1 70 ? -21.048 6.562 21.626 1.00 92.12 70 ASP A O 1
ATOM 596 N N . LYS A 1 71 ? -21.187 4.942 20.084 1.00 92.75 71 LYS A N 1
ATOM 597 C CA . LYS A 1 71 ? -22.599 4.647 20.386 1.00 92.75 71 LYS A CA 1
ATOM 598 C C . LYS A 1 71 ? -22.764 4.063 21.791 1.00 92.75 71 LYS A C 1
ATOM 600 O O . LYS A 1 71 ? -23.683 4.477 22.496 1.00 92.75 71 LYS A O 1
ATOM 605 N N . LEU A 1 72 ? -21.877 3.163 22.236 1.00 91.31 72 LEU A N 1
ATOM 606 C CA . LEU A 1 72 ? -21.907 2.642 23.615 1.00 91.31 72 LEU A CA 1
ATOM 607 C C . LEU A 1 72 ? -21.769 3.762 24.649 1.00 91.31 72 LEU A C 1
ATOM 609 O O . LEU A 1 72 ? -22.469 3.741 25.661 1.00 91.31 72 LEU A O 1
ATOM 613 N N . LYS A 1 73 ? -20.917 4.766 24.401 1.00 90.88 73 LYS A N 1
ATOM 614 C CA . LYS A 1 73 ? -20.807 5.942 25.283 1.00 90.88 73 LYS A CA 1
ATOM 615 C C . LYS A 1 73 ? -22.161 6.647 25.417 1.00 90.88 73 LYS A C 1
ATOM 617 O O . LYS A 1 73 ? -22.595 6.920 26.532 1.00 90.88 73 LYS A O 1
ATOM 622 N N . VAL A 1 74 ? -22.875 6.862 24.308 1.00 90.12 74 VAL A N 1
ATOM 623 C CA . VAL A 1 74 ? -24.213 7.488 24.311 1.00 90.12 74 VAL A CA 1
ATOM 624 C C . VAL A 1 74 ? -25.235 6.651 25.089 1.00 90.12 74 VAL A C 1
ATOM 626 O O . VAL A 1 74 ? -25.979 7.193 25.907 1.00 90.12 74 VAL A O 1
ATOM 629 N N . TYR A 1 75 ? -25.266 5.333 24.880 1.00 88.50 75 TYR A N 1
ATOM 630 C CA . TYR A 1 75 ? -26.174 4.445 25.612 1.00 88.50 75 TYR A CA 1
ATOM 631 C C . TYR A 1 75 ? -25.872 4.402 27.116 1.00 88.50 75 TYR A C 1
ATOM 633 O O . TYR A 1 75 ? -26.801 4.414 27.928 1.00 88.50 75 TYR A O 1
ATOM 641 N N . ASN A 1 76 ? -24.594 4.440 27.498 1.00 86.75 76 ASN A N 1
ATOM 642 C CA . ASN A 1 76 ? -24.188 4.556 28.896 1.00 86.75 76 ASN A CA 1
ATOM 643 C C . ASN A 1 76 ? -24.587 5.895 29.513 1.00 86.75 76 ASN A C 1
ATOM 645 O O . ASN A 1 76 ? -25.102 5.918 30.626 1.00 86.75 76 ASN A O 1
ATOM 649 N N . GLU A 1 77 ? -24.431 7.014 28.809 1.00 85.31 77 GLU A N 1
ATOM 650 C CA . GLU A 1 77 ? -24.930 8.296 29.317 1.00 85.31 77 GLU A CA 1
ATOM 651 C C . GLU A 1 77 ? -26.453 8.262 29.515 1.00 85.31 77 GLU A C 1
ATOM 653 O O . GLU A 1 77 ? -26.947 8.664 30.569 1.00 85.31 77 GLU A O 1
ATOM 658 N N . ASN A 1 78 ? -27.206 7.680 28.576 1.00 85.06 78 ASN A N 1
ATOM 659 C CA . ASN A 1 78 ? -28.658 7.520 28.708 1.00 85.06 78 ASN A CA 1
ATOM 660 C C . ASN A 1 78 ? -29.062 6.666 29.924 1.00 85.06 78 ASN A C 1
ATOM 662 O O . ASN A 1 78 ? -30.045 6.993 30.596 1.00 85.06 78 ASN A O 1
ATOM 666 N N . LEU A 1 79 ? -28.299 5.614 30.248 1.00 83.44 79 LEU A N 1
ATOM 667 C CA . LEU A 1 79 ? -28.525 4.779 31.437 1.00 83.44 79 LEU A CA 1
ATOM 668 C C . LEU A 1 79 ? -28.430 5.567 32.745 1.00 83.44 79 LEU A C 1
ATOM 670 O O . LEU A 1 79 ? -29.125 5.227 33.702 1.00 83.44 79 LEU A O 1
ATOM 674 N N . LYS A 1 80 ? -27.612 6.627 32.802 1.00 80.06 80 LYS A N 1
ATOM 675 C CA . LYS A 1 80 ? -27.527 7.477 33.997 1.00 80.06 80 LYS A CA 1
ATOM 676 C C . LYS A 1 80 ? -28.849 8.202 34.242 1.00 80.06 80 LYS A C 1
ATOM 678 O O . LYS A 1 80 ? -29.321 8.242 35.373 1.00 80.06 80 LYS A O 1
ATOM 683 N N . PHE A 1 81 ? -29.451 8.767 33.198 1.00 79.50 81 PHE A N 1
ATOM 684 C CA . PHE A 1 81 ? -30.614 9.651 33.333 1.00 79.50 81 PHE A CA 1
ATOM 685 C C . PHE A 1 81 ? -31.962 8.921 33.305 1.00 79.50 81 PHE A C 1
ATOM 687 O O . PHE A 1 81 ? -32.929 9.425 33.875 1.00 79.50 81 PHE A O 1
ATOM 694 N N . ASN A 1 82 ? -32.046 7.750 32.668 1.00 78.25 82 ASN A N 1
ATOM 695 C CA . ASN A 1 82 ? -33.289 6.991 32.532 1.00 78.25 82 ASN A CA 1
ATOM 696 C C . ASN A 1 82 ? -33.065 5.489 32.784 1.00 78.25 82 ASN A C 1
ATOM 698 O O . ASN A 1 82 ? -32.941 4.698 31.854 1.00 78.25 82 ASN A O 1
ATOM 702 N N . SER A 1 83 ? -33.049 5.072 34.048 1.00 71.62 83 SER A N 1
ATOM 703 C CA . SER A 1 83 ? -32.837 3.675 34.459 1.00 71.62 83 SER A CA 1
ATOM 704 C C . SER A 1 83 ? -34.141 2.901 34.722 1.00 71.62 83 SER A C 1
ATOM 706 O O . SER A 1 83 ? -34.214 2.054 35.610 1.00 71.62 83 SER A O 1
ATOM 708 N N . THR A 1 84 ? -35.211 3.172 33.968 1.00 77.81 84 THR A N 1
ATOM 709 C CA . THR A 1 84 ? -36.446 2.370 34.070 1.00 77.81 84 THR A CA 1
ATOM 710 C C . THR A 1 84 ? -36.223 0.942 33.555 1.00 77.81 84 THR A C 1
ATOM 712 O O . THR A 1 84 ? -35.462 0.730 32.612 1.00 77.81 84 THR A O 1
ATOM 715 N N . LYS A 1 85 ? -36.911 -0.058 34.132 1.00 76.75 85 LYS A N 1
ATOM 716 C CA . LYS A 1 85 ? -36.765 -1.481 33.740 1.00 76.75 85 LYS A CA 1
ATOM 717 C C . LYS A 1 85 ? -36.973 -1.720 32.241 1.00 76.75 85 LYS A C 1
ATOM 719 O O . LYS A 1 85 ? -36.274 -2.532 31.640 1.00 76.75 85 LYS A O 1
ATOM 724 N N . GLU A 1 86 ? -37.926 -1.013 31.641 1.00 79.81 86 GLU A N 1
ATOM 725 C CA . GLU A 1 86 ? -38.200 -1.092 30.206 1.00 79.81 86 GLU A CA 1
ATOM 726 C C . GLU A 1 86 ? -37.051 -0.496 29.381 1.00 79.81 86 GLU A C 1
ATOM 728 O O . GLU A 1 86 ? -36.553 -1.152 28.466 1.00 79.81 86 GLU A O 1
ATOM 733 N N . ASN A 1 87 ? -36.547 0.683 29.763 1.00 82.25 87 ASN A N 1
ATOM 734 C CA . ASN A 1 87 ? -35.424 1.314 29.075 1.00 82.25 87 ASN A CA 1
ATOM 735 C C . ASN A 1 87 ? -34.130 0.496 29.204 1.00 82.25 87 ASN A C 1
ATOM 737 O O . ASN A 1 87 ? -33.420 0.318 28.221 1.00 82.25 87 ASN A O 1
ATOM 741 N N . ILE A 1 88 ? -33.853 -0.086 30.376 1.00 83.44 88 ILE A N 1
ATOM 742 C CA . ILE A 1 88 ? -32.693 -0.969 30.579 1.00 83.44 88 ILE A CA 1
ATOM 743 C C . ILE A 1 88 ? -32.771 -2.190 29.662 1.00 83.44 88 ILE A C 1
ATOM 745 O O . ILE A 1 88 ? -31.759 -2.580 29.080 1.00 83.44 88 ILE A O 1
ATOM 749 N N . LYS A 1 89 ? -33.958 -2.784 29.483 1.00 84.62 89 LYS A N 1
ATOM 750 C CA . LYS A 1 89 ? -34.147 -3.926 28.579 1.00 84.62 89 LYS A CA 1
ATOM 751 C C . LYS A 1 89 ? -33.894 -3.546 27.116 1.00 84.62 89 LYS A C 1
ATOM 753 O O . LYS A 1 89 ? -33.255 -4.314 26.399 1.00 84.62 89 LYS A O 1
ATOM 758 N N . HIS A 1 90 ? -34.373 -2.379 26.683 1.00 85.69 90 HIS A N 1
ATOM 759 C CA . HIS A 1 90 ? -34.109 -1.859 25.338 1.00 85.69 90 HIS A CA 1
ATOM 760 C C . HIS A 1 90 ? -32.621 -1.562 25.123 1.00 85.69 90 HIS A C 1
ATOM 762 O O . HIS A 1 90 ? -32.030 -2.085 24.180 1.00 85.69 90 HIS A O 1
ATOM 768 N N . ILE A 1 91 ? -32.000 -0.818 26.040 1.00 86.94 91 ILE A N 1
ATOM 769 C CA . ILE A 1 91 ? -30.579 -0.465 25.974 1.00 86.94 91 ILE A CA 1
ATOM 770 C C . ILE A 1 91 ? -29.692 -1.715 26.001 1.00 86.94 91 ILE A C 1
ATOM 772 O O . ILE A 1 91 ? -28.752 -1.804 25.221 1.00 86.94 91 ILE A O 1
ATOM 776 N N . SER A 1 92 ? -30.011 -2.714 26.829 1.00 87.69 92 SER A N 1
ATOM 777 C CA . SER A 1 92 ? -29.235 -3.963 26.889 1.00 87.69 92 SER A CA 1
ATOM 778 C C . SER A 1 92 ? -29.202 -4.679 25.537 1.00 87.69 92 SER A C 1
ATOM 780 O O . SER A 1 92 ? -28.154 -5.170 25.130 1.00 87.69 92 SER A O 1
ATOM 782 N N . LYS A 1 93 ? -30.332 -4.707 24.818 1.00 89.19 93 LYS A N 1
ATOM 783 C CA . LYS A 1 93 ? -30.413 -5.321 23.487 1.00 89.19 93 LYS A CA 1
ATOM 784 C C . LYS A 1 93 ? -29.601 -4.543 22.449 1.00 89.19 93 LYS A C 1
ATOM 786 O O . LYS A 1 93 ? -28.926 -5.151 21.622 1.00 89.19 93 LYS A O 1
ATOM 791 N N . ASP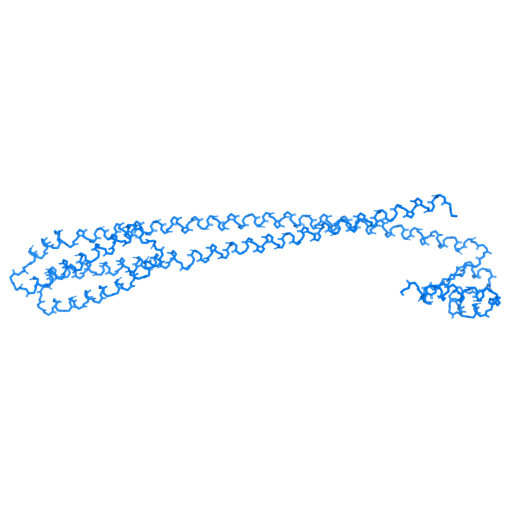 A 1 94 ? -29.660 -3.215 22.484 1.00 89.88 94 ASP A N 1
ATOM 792 C CA . ASP A 1 94 ? -28.890 -2.368 21.568 1.00 89.88 94 ASP A CA 1
ATOM 793 C C . ASP A 1 94 ? -27.380 -2.501 21.819 1.00 89.88 94 ASP A C 1
ATOM 795 O O . ASP A 1 94 ? -26.611 -2.674 20.874 1.00 89.88 94 ASP A O 1
ATOM 799 N N . ILE A 1 95 ? -26.967 -2.514 23.089 1.00 90.81 95 ILE A N 1
ATOM 800 C CA . ILE A 1 95 ? -25.582 -2.756 23.511 1.00 90.81 95 ILE A CA 1
ATOM 801 C C . ILE A 1 95 ? -25.095 -4.134 23.036 1.00 90.81 95 ILE A C 1
ATOM 803 O O . ILE A 1 95 ? -23.995 -4.251 22.499 1.00 90.81 95 ILE A O 1
ATOM 807 N N . GLU A 1 96 ? -25.911 -5.182 23.171 1.00 92.12 96 GLU A N 1
ATOM 808 C CA . GLU A 1 96 ? -25.560 -6.530 22.707 1.00 92.12 96 GLU A CA 1
ATOM 809 C C . GLU A 1 96 ? -25.329 -6.581 21.186 1.00 92.12 96 GLU A C 1
ATOM 811 O O . GLU A 1 96 ? -24.348 -7.176 20.729 1.00 92.12 96 GLU A O 1
ATOM 816 N N . ASN A 1 97 ? -26.168 -5.892 20.405 1.00 92.31 97 ASN A N 1
ATOM 817 C CA . ASN A 1 97 ? -25.984 -5.773 18.956 1.00 92.31 97 ASN A CA 1
ATOM 818 C C . ASN A 1 97 ? -24.678 -5.047 18.603 1.00 92.31 97 ASN A C 1
ATOM 820 O O . ASN A 1 97 ? -23.965 -5.468 17.691 1.00 92.31 97 ASN A O 1
ATOM 824 N N . ILE A 1 98 ? -24.344 -3.979 19.333 1.00 92.50 98 ILE A N 1
ATOM 825 C CA . ILE A 1 98 ? -23.082 -3.259 19.145 1.00 92.50 98 ILE A CA 1
ATOM 826 C C . ILE A 1 98 ? -21.888 -4.186 19.406 1.00 92.50 98 ILE A C 1
ATOM 828 O O . ILE A 1 98 ? -20.969 -4.259 18.587 1.00 92.50 98 ILE A O 1
ATOM 832 N N . TYR A 1 99 ? -21.919 -4.948 20.502 1.00 93.25 99 TYR A N 1
ATOM 833 C CA . TYR A 1 99 ? -20.866 -5.914 20.811 1.00 93.25 99 TYR A CA 1
ATOM 834 C C . TYR A 1 99 ? -20.681 -6.954 19.705 1.00 93.25 99 TYR A C 1
ATOM 836 O O . TYR A 1 99 ? -19.545 -7.239 19.327 1.00 93.25 99 TYR A O 1
ATOM 844 N N . ALA A 1 100 ? -21.777 -7.486 19.160 1.00 91.62 100 ALA A N 1
ATOM 845 C CA . ALA A 1 100 ? -21.726 -8.445 18.060 1.00 91.62 100 ALA A CA 1
ATOM 846 C C . ALA A 1 100 ? -21.102 -7.840 16.787 1.00 91.62 100 ALA A C 1
ATOM 848 O O . ALA A 1 100 ? -20.268 -8.481 16.144 1.00 91.62 100 ALA A O 1
ATOM 849 N N . ASN A 1 101 ? -21.448 -6.592 16.450 1.00 91.88 101 ASN A N 1
ATOM 850 C CA . ASN A 1 101 ? -20.878 -5.893 15.295 1.00 91.88 101 ASN A CA 1
ATOM 851 C C . ASN A 1 101 ? -19.363 -5.700 15.443 1.00 91.88 101 ASN A C 1
ATOM 853 O O . ASN A 1 101 ? -18.599 -6.006 14.527 1.00 91.88 101 ASN A O 1
ATOM 857 N N . VAL A 1 102 ? -18.917 -5.238 16.614 1.00 92.25 102 VAL A N 1
ATOM 858 C CA . VAL A 1 102 ? -17.494 -5.002 16.886 1.00 92.25 102 VAL A CA 1
ATOM 859 C C . VAL A 1 102 ? -16.696 -6.313 16.911 1.00 92.25 102 VAL A C 1
ATOM 861 O O . VAL A 1 102 ? -15.580 -6.360 16.392 1.00 92.25 102 VAL A O 1
ATOM 864 N N . GLU A 1 103 ? -17.260 -7.405 17.443 1.00 91.56 103 GLU A N 1
ATOM 865 C CA . GLU A 1 103 ? -16.639 -8.740 17.376 1.00 91.56 103 GLU A CA 1
ATOM 866 C C . GLU A 1 103 ? -16.411 -9.203 15.932 1.00 91.56 103 GLU A C 1
ATOM 868 O O . GLU A 1 103 ? -15.353 -9.767 15.634 1.00 91.56 103 GLU A O 1
ATOM 873 N N . GLY A 1 104 ? -17.350 -8.914 15.025 1.00 88.12 104 GLY A N 1
ATOM 874 C CA . GLY A 1 104 ? -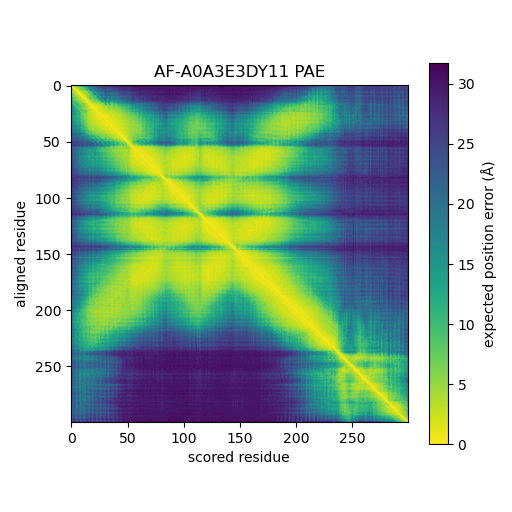17.191 -9.181 13.596 1.00 88.12 104 GLY A CA 1
ATOM 875 C C . GLY A 1 104 ? -16.005 -8.433 12.978 1.00 88.12 104 GLY A C 1
ATOM 876 O O . GLY A 1 104 ? -15.207 -9.028 12.254 1.00 88.12 104 GLY A O 1
ATOM 877 N N . GLU A 1 105 ? -15.824 -7.153 13.313 1.00 89.00 105 GLU A N 1
ATOM 878 C CA . GLU A 1 105 ? -14.728 -6.333 12.775 1.00 89.00 105 GLU A CA 1
ATOM 879 C C . GLU A 1 105 ? -13.342 -6.759 13.301 1.00 89.00 105 GLU A C 1
ATOM 881 O O . GLU A 1 105 ? -12.332 -6.632 12.601 1.00 89.00 105 GLU A O 1
ATOM 886 N N . PHE A 1 106 ? -13.258 -7.357 14.495 1.00 87.50 106 PHE A N 1
ATOM 887 C CA . PHE A 1 106 ? -11.991 -7.893 15.010 1.00 87.50 106 PHE A CA 1
ATOM 888 C C . PHE A 1 106 ? -11.420 -9.046 14.174 1.00 87.50 106 PHE A C 1
ATOM 890 O O . PHE A 1 106 ? -10.196 -9.224 14.146 1.00 87.50 106 PHE A O 1
ATOM 897 N N . LEU A 1 107 ? -12.264 -9.807 13.467 1.00 80.69 107 LEU A N 1
ATOM 898 C CA . LEU A 1 107 ? -11.800 -10.835 12.529 1.00 80.69 107 LEU A CA 1
ATOM 899 C C . LEU A 1 107 ? -11.006 -10.209 11.374 1.00 80.69 107 LEU A C 1
ATOM 901 O O . LEU A 1 107 ? -9.945 -10.722 11.010 1.00 80.69 107 LEU A O 1
ATOM 905 N N . ASN A 1 108 ? -11.464 -9.060 10.871 1.00 75.88 108 ASN A N 1
ATOM 906 C CA . ASN A 1 108 ? -10.811 -8.327 9.788 1.00 75.88 108 ASN A CA 1
ATOM 907 C C . ASN A 1 108 ? -9.466 -7.748 10.252 1.00 75.88 108 ASN A C 1
ATOM 909 O O . ASN A 1 108 ? -8.440 -7.950 9.596 1.00 75.88 108 ASN A O 1
ATOM 913 N N . LEU A 1 109 ? -9.430 -7.132 11.440 1.00 81.56 109 LEU A N 1
ATOM 914 C CA . LEU A 1 109 ? -8.211 -6.551 12.028 1.00 81.56 109 LEU A CA 1
ATOM 915 C C . LEU A 1 109 ? -7.096 -7.586 12.241 1.00 81.56 109 LEU A C 1
ATOM 917 O O . LEU A 1 109 ? -5.916 -7.303 12.014 1.00 81.56 109 LEU A O 1
ATOM 921 N N . ARG A 1 110 ? -7.462 -8.803 12.660 1.00 74.56 110 ARG A N 1
ATOM 922 C CA . ARG A 1 110 ? -6.510 -9.893 12.919 1.00 74.56 110 ARG A CA 1
ATOM 923 C C . ARG A 1 110 ? -5.863 -10.445 11.647 1.00 74.56 110 ARG A C 1
ATOM 925 O O . ARG A 1 110 ? -4.801 -11.051 11.729 1.00 74.56 110 ARG A O 1
ATOM 932 N N . SER A 1 111 ? -6.480 -10.251 10.482 1.00 70.69 111 SER A N 1
ATOM 933 C CA . SER A 1 111 ? -5.963 -10.756 9.203 1.00 70.69 111 SER A CA 1
ATOM 934 C C . SER A 1 111 ? -4.758 -9.962 8.666 1.00 70.69 111 SER A C 1
ATOM 936 O O . SER A 1 111 ? -4.002 -10.462 7.827 1.00 70.69 111 SER A O 1
ATOM 938 N N . PHE A 1 112 ? -4.574 -8.728 9.146 1.00 72.06 112 PHE A N 1
ATOM 939 C CA . PHE A 1 112 ? -3.508 -7.820 8.717 1.00 72.06 112 PHE A CA 1
ATOM 940 C C . PHE A 1 112 ? -2.377 -7.681 9.731 1.00 72.06 112 PHE A C 1
ATOM 942 O O . PHE A 1 112 ? -1.216 -7.541 9.344 1.00 72.06 112 PHE A O 1
ATOM 949 N N . PHE A 1 113 ? -2.706 -7.679 11.020 1.00 70.75 113 PHE A N 1
ATOM 950 C CA . PHE A 1 113 ? -1.703 -7.579 12.064 1.00 70.75 113 PHE A CA 1
ATOM 951 C C . PHE A 1 113 ? -1.225 -8.962 12.475 1.00 70.75 113 PHE A C 1
ATOM 953 O O . PHE A 1 113 ? -2.025 -9.829 12.828 1.00 70.75 113 PHE A O 1
ATOM 960 N N . ASP A 1 114 ? 0.095 -9.141 12.481 1.00 65.81 114 ASP A N 1
ATOM 961 C CA . ASP A 1 114 ? 0.713 -10.336 13.036 1.00 65.81 114 ASP A CA 1
ATOM 962 C C . ASP A 1 114 ? 0.181 -10.587 14.447 1.00 65.81 114 ASP A C 1
ATOM 964 O O . ASP A 1 114 ? -0.073 -9.654 15.213 1.00 65.81 114 ASP A O 1
ATOM 968 N N . ALA A 1 115 ? 0.099 -11.857 14.846 1.00 58.19 115 ALA A N 1
ATOM 969 C CA . ALA A 1 115 ? -0.271 -12.220 16.213 1.00 58.19 115 ALA A CA 1
ATOM 970 C C . ALA A 1 115 ? 0.605 -11.512 17.272 1.00 58.19 115 ALA A C 1
ATOM 972 O O . ALA A 1 115 ? 0.188 -11.390 18.425 1.00 58.19 115 ALA A O 1
ATOM 973 N N . ASN A 1 116 ? 1.788 -11.028 16.881 1.00 59.25 116 ASN A N 1
ATOM 974 C CA . ASN A 1 116 ? 2.727 -10.284 17.711 1.00 59.25 116 ASN A CA 1
ATOM 975 C C . ASN A 1 116 ? 2.464 -8.768 17.791 1.00 59.25 116 ASN A C 1
ATOM 977 O O . ASN A 1 116 ? 3.098 -8.116 18.624 1.00 59.25 116 ASN A O 1
ATOM 981 N N . ASP A 1 117 ? 1.545 -8.180 17.006 1.00 75.50 117 ASP A N 1
ATOM 982 C CA . ASP A 1 117 ? 1.154 -6.783 17.231 1.00 75.50 117 ASP A CA 1
ATOM 983 C C . ASP A 1 117 ? 0.330 -6.691 18.519 1.00 75.50 117 ASP A C 1
ATOM 985 O O . ASP A 1 117 ? -0.870 -6.980 18.592 1.00 75.50 117 ASP A O 1
ATOM 989 N N . GLY A 1 118 ? 1.021 -6.283 19.581 1.00 83.75 118 GLY A N 1
ATOM 990 C CA . GLY A 1 118 ? 0.433 -6.151 20.900 1.00 83.75 118 GLY A CA 1
ATOM 991 C C . GLY A 1 118 ? -0.720 -5.149 20.956 1.00 83.75 118 GLY A C 1
ATOM 992 O O . GLY A 1 118 ? -1.521 -5.254 21.878 1.00 83.75 118 GLY A O 1
ATOM 993 N N . ASN A 1 119 ? -0.846 -4.202 20.019 1.00 88.88 119 ASN A N 1
ATOM 994 C CA . ASN A 1 119 ? -1.901 -3.189 20.077 1.00 88.88 119 ASN A CA 1
ATOM 995 C C . ASN A 1 119 ? -3.270 -3.771 19.719 1.00 88.88 119 ASN A C 1
ATOM 997 O O . ASN A 1 119 ? -4.216 -3.517 20.456 1.00 88.88 119 ASN A O 1
ATOM 1001 N N . VAL A 1 120 ? -3.377 -4.598 18.672 1.00 88.62 120 VAL A N 1
ATOM 1002 C CA . VAL A 1 120 ? -4.654 -5.246 18.304 1.00 88.62 120 VAL A CA 1
ATOM 1003 C C . VAL A 1 120 ? -5.091 -6.226 19.386 1.00 88.62 120 VAL A C 1
ATOM 1005 O O . VAL A 1 120 ? -6.252 -6.238 19.789 1.00 88.62 120 VAL A O 1
ATOM 1008 N N . ARG A 1 121 ? -4.146 -6.995 19.941 1.00 88.62 121 ARG A N 1
ATOM 1009 C CA . ARG A 1 121 ? -4.430 -7.891 21.070 1.00 88.62 121 ARG A CA 1
ATOM 1010 C C . ARG A 1 121 ? -4.895 -7.115 22.306 1.00 88.62 121 ARG A C 1
ATOM 1012 O O . ARG A 1 121 ? -5.848 -7.519 22.962 1.00 88.62 121 ARG A O 1
ATOM 1019 N N . LYS A 1 122 ? -4.240 -5.993 22.624 1.00 92.12 122 LYS A N 1
ATOM 1020 C CA . LYS A 1 122 ? -4.664 -5.106 23.718 1.00 92.12 122 LYS A CA 1
ATOM 1021 C C . LYS A 1 122 ? -6.038 -4.501 23.445 1.00 92.12 122 LYS A C 1
ATOM 1023 O O . LYS A 1 122 ? -6.817 -4.406 24.384 1.00 92.12 122 LYS A O 1
ATOM 1028 N N . LEU A 1 123 ? -6.335 -4.107 22.208 1.00 92.81 123 LEU A N 1
ATOM 1029 C CA . LEU A 1 123 ? -7.630 -3.542 21.830 1.00 92.81 123 LEU A CA 1
ATOM 1030 C C . LEU A 1 123 ? -8.743 -4.567 22.069 1.00 92.81 123 LEU A C 1
ATOM 1032 O O . LEU A 1 123 ? -9.689 -4.276 22.792 1.00 92.81 123 LEU A O 1
ATOM 1036 N N . TYR A 1 124 ? -8.557 -5.792 21.575 1.00 91.50 124 TYR A N 1
ATOM 1037 C CA . TYR A 1 124 ? -9.482 -6.904 21.795 1.00 91.50 124 TYR A CA 1
ATOM 1038 C C . TYR A 1 124 ? -9.692 -7.215 23.284 1.00 91.50 124 TYR A C 1
ATOM 1040 O O . TYR A 1 124 ? -10.823 -7.340 23.744 1.00 91.50 124 TYR A O 1
ATOM 1048 N N . ASN A 1 125 ? -8.610 -7.287 24.066 1.00 92.75 125 ASN A N 1
ATOM 1049 C CA . ASN A 1 125 ? -8.708 -7.564 25.499 1.00 92.75 125 ASN A CA 1
ATOM 1050 C C . ASN A 1 125 ? -9.437 -6.444 26.259 1.00 92.75 125 ASN A C 1
ATOM 1052 O O . ASN A 1 125 ? -10.272 -6.735 27.108 1.00 92.75 125 ASN A O 1
ATOM 1056 N N . ASN A 1 126 ? -9.149 -5.169 25.963 1.00 94.38 126 ASN A N 1
ATOM 1057 C CA . ASN A 1 126 ? -9.841 -4.047 26.609 1.00 94.38 126 ASN A CA 1
ATOM 1058 C C . ASN A 1 126 ? -11.324 -4.004 26.232 1.00 94.38 126 ASN A C 1
ATOM 1060 O O . ASN A 1 126 ? -12.148 -3.700 27.085 1.00 94.38 126 ASN A O 1
ATOM 1064 N N . PHE A 1 127 ? -11.662 -4.347 24.991 1.00 94.38 127 PHE A N 1
ATOM 1065 C CA . PHE A 1 127 ? -13.046 -4.462 24.550 1.00 94.38 127 PHE A CA 1
ATOM 1066 C C . PHE A 1 127 ? -13.809 -5.581 25.283 1.00 94.38 127 PHE A C 1
ATOM 1068 O O . PHE A 1 127 ? -14.938 -5.370 25.719 1.00 94.38 127 PHE A O 1
ATOM 1075 N N . HIS A 1 128 ? -13.192 -6.747 25.500 1.00 94.12 128 HIS A N 1
ATOM 1076 C CA . HIS A 1 128 ? -13.809 -7.825 26.292 1.00 94.12 128 HIS A CA 1
ATOM 1077 C C . HIS A 1 128 ? -14.004 -7.452 27.762 1.00 94.12 128 HIS A C 1
ATOM 1079 O O . HIS A 1 128 ? -15.040 -7.760 28.351 1.00 94.12 128 HIS A O 1
ATOM 1085 N N . GLU A 1 129 ? -13.035 -6.762 28.360 1.00 95.69 129 GLU A N 1
ATOM 1086 C CA . GLU A 1 129 ? -13.176 -6.267 29.731 1.00 95.69 129 GLU A CA 1
ATOM 1087 C C . GLU A 1 129 ? -14.249 -5.170 29.837 1.00 95.69 129 GLU A C 1
ATOM 1089 O O . GLU A 1 129 ? -15.026 -5.179 30.792 1.00 95.69 129 GLU A O 1
ATOM 1094 N N . LEU A 1 130 ? -14.365 -4.287 28.836 1.00 94.94 130 LEU A N 1
ATOM 1095 C CA . LEU A 1 130 ? -15.467 -3.326 28.731 1.00 94.94 130 LEU A CA 1
ATOM 1096 C C . LEU A 1 130 ? -16.819 -4.055 28.711 1.00 94.94 130 LEU A C 1
ATOM 1098 O O . LEU A 1 130 ? -17.658 -3.782 29.566 1.00 94.94 130 LEU A O 1
ATOM 1102 N N . LYS A 1 131 ? -16.983 -5.055 27.833 1.00 94.81 131 LYS A N 1
ATOM 1103 C CA . LYS A 1 131 ? -18.193 -5.896 27.744 1.00 94.81 131 LYS A CA 1
ATOM 1104 C C . LYS A 1 131 ? -18.558 -6.531 29.076 1.00 94.81 131 LYS A C 1
ATOM 1106 O O . LYS A 1 131 ? -19.717 -6.538 29.489 1.00 94.81 131 LYS A O 1
ATOM 1111 N N . LYS A 1 132 ? -17.565 -7.075 29.775 1.00 94.69 132 LYS A N 1
ATOM 1112 C CA . LYS A 1 132 ? -17.756 -7.707 31.080 1.00 94.69 132 LYS A CA 1
ATOM 1113 C C . LYS A 1 132 ? -18.231 -6.703 32.133 1.00 94.69 132 LYS A C 1
ATOM 1115 O O . LYS A 1 132 ? -19.189 -6.997 32.845 1.00 94.69 132 LYS A O 1
ATOM 1120 N N . ASN A 1 133 ? -17.588 -5.540 32.226 1.00 93.56 133 ASN A N 1
ATOM 1121 C CA . ASN A 1 133 ? -17.954 -4.507 33.197 1.00 93.56 133 ASN A CA 1
ATOM 1122 C C . ASN A 1 133 ? -19.307 -3.866 32.872 1.00 93.56 133 ASN A C 1
ATOM 1124 O O . ASN A 1 133 ? -20.092 -3.612 33.783 1.00 93.56 133 ASN A O 1
ATOM 1128 N N . GLU A 1 134 ? -19.631 -3.680 31.593 1.00 91.25 134 GLU A N 1
ATOM 1129 C CA . GLU A 1 134 ? -20.932 -3.161 31.172 1.00 91.25 134 GLU A CA 1
ATOM 1130 C C . GLU A 1 134 ? -22.067 -4.154 31.464 1.00 91.25 134 GLU A C 1
ATOM 1132 O O . GLU A 1 134 ? -23.109 -3.764 31.981 1.00 91.25 134 GLU A O 1
ATOM 1137 N N . ASN A 1 135 ? -21.851 -5.460 31.276 1.00 91.44 135 ASN A N 1
ATOM 1138 C CA . ASN A 1 135 ? -22.827 -6.479 31.678 1.00 91.44 135 ASN A CA 1
ATOM 1139 C C . ASN A 1 135 ? -23.087 -6.485 33.195 1.00 91.44 135 ASN A C 1
ATOM 1141 O O . ASN A 1 135 ? -24.222 -6.686 33.634 1.00 91.44 135 ASN A O 1
ATOM 1145 N N . ILE A 1 136 ? -22.051 -6.255 34.012 1.00 91.31 136 ILE A N 1
ATOM 1146 C CA . ILE A 1 136 ? -22.205 -6.117 35.469 1.00 91.31 136 ILE A CA 1
ATOM 1147 C C . ILE A 1 136 ? -23.005 -4.853 35.797 1.00 91.31 136 ILE A C 1
ATOM 1149 O O . ILE A 1 136 ? -23.922 -4.903 36.617 1.00 91.31 136 ILE A O 1
ATOM 1153 N N . LEU A 1 137 ? -22.695 -3.739 35.134 1.00 89.94 137 LEU A N 1
ATOM 1154 C CA . LEU A 1 137 ? -23.412 -2.479 35.283 1.00 89.94 137 LEU A CA 1
ATOM 1155 C C . LEU A 1 137 ? -24.898 -2.616 34.921 1.00 89.94 137 LEU A C 1
ATOM 1157 O O . LEU A 1 137 ? -25.737 -2.215 35.719 1.00 89.94 137 LEU A O 1
ATOM 1161 N N . LEU A 1 138 ? -25.235 -3.221 33.779 1.00 88.19 138 LEU A N 1
ATOM 1162 C CA . LEU A 1 138 ? -26.619 -3.455 33.345 1.00 88.19 138 LEU A CA 1
ATOM 1163 C C . LEU A 1 138 ? -27.389 -4.348 34.329 1.00 88.19 138 LEU A C 1
ATOM 1165 O O . LEU A 1 138 ? -28.550 -4.079 34.656 1.00 88.19 138 LEU A O 1
ATOM 1169 N N . LYS A 1 139 ? -26.728 -5.386 34.858 1.00 87.50 139 LYS A N 1
ATOM 1170 C CA . LYS A 1 139 ? -27.304 -6.259 35.888 1.00 87.50 139 LYS A CA 1
ATOM 1171 C C . LYS A 1 139 ? -27.595 -5.491 37.178 1.00 87.50 139 LYS A C 1
ATOM 1173 O O . LYS A 1 139 ? -28.668 -5.666 37.746 1.00 87.50 139 LYS A O 1
ATOM 1178 N N . ASN A 1 140 ? -26.669 -4.643 37.620 1.00 86.69 140 ASN A N 1
ATOM 1179 C CA . ASN A 1 140 ? -26.841 -3.836 38.827 1.00 86.69 140 ASN A CA 1
ATOM 1180 C C . ASN A 1 140 ? -27.898 -2.742 38.631 1.00 86.69 140 ASN A C 1
ATOM 1182 O O . ASN A 1 140 ? -28.736 -2.550 39.500 1.00 86.69 140 ASN A O 1
ATOM 1186 N N . ALA A 1 141 ? -27.911 -2.078 37.473 1.00 83.75 141 ALA A N 1
ATOM 1187 C CA . ALA A 1 141 ? -28.881 -1.037 37.134 1.00 83.75 141 ALA A CA 1
ATOM 1188 C C . ALA A 1 141 ? -30.327 -1.556 37.077 1.00 83.75 141 ALA A C 1
ATOM 1190 O O . ALA A 1 141 ? -31.261 -0.775 37.213 1.00 83.75 141 ALA A O 1
ATOM 1191 N N . SER A 1 142 ? -30.520 -2.867 36.900 1.00 80.44 142 SER A N 1
ATOM 1192 C CA . SER A 1 142 ? -31.840 -3.506 36.941 1.00 80.44 142 SER A CA 1
ATOM 1193 C C . SER A 1 142 ? -32.442 -3.588 38.356 1.00 80.44 142 SER A C 1
ATOM 1195 O O . SER A 1 142 ? -33.637 -3.869 38.488 1.00 80.44 142 SER A O 1
ATOM 1197 N N . ASP A 1 143 ? -31.643 -3.361 39.406 1.00 81.50 143 ASP A N 1
ATOM 1198 C CA . ASP A 1 143 ? -32.107 -3.222 40.790 1.00 81.50 143 ASP A CA 1
ATOM 1199 C C . ASP A 1 143 ? -32.615 -1.790 41.032 1.00 81.50 143 ASP A C 1
ATOM 1201 O O . ASP A 1 143 ? -31.907 -0.813 40.794 1.00 81.50 143 ASP A O 1
ATOM 1205 N N . GLU A 1 144 ? -33.839 -1.655 41.545 1.00 69.69 144 GLU A N 1
ATOM 1206 C CA . GLU A 1 144 ? -34.485 -0.360 41.812 1.00 69.69 144 GLU A CA 1
ATOM 1207 C C . GLU A 1 144 ? -33.723 0.500 42.838 1.00 69.69 144 GLU A C 1
ATOM 1209 O O . GLU A 1 144 ? -33.899 1.721 42.889 1.00 69.69 144 GLU A O 1
ATOM 1214 N N . ASN A 1 145 ? -32.844 -0.110 43.639 1.00 74.50 145 ASN A N 1
ATOM 1215 C CA . ASN A 1 145 ? -31.996 0.600 44.593 1.00 74.50 145 ASN A CA 1
ATOM 1216 C C . ASN A 1 145 ? -30.705 1.159 43.974 1.00 74.50 145 ASN A C 1
ATOM 1218 O O . ASN A 1 145 ? -30.013 1.944 44.626 1.00 74.50 145 ASN A O 1
ATOM 1222 N N . TYR A 1 146 ? -30.376 0.787 42.735 1.00 77.50 146 TYR A N 1
ATOM 1223 C CA . TYR A 1 146 ? -29.165 1.222 42.046 1.00 77.50 146 TYR A CA 1
ATOM 1224 C C . TYR A 1 146 ? -29.418 2.550 41.320 1.00 77.50 146 TYR A C 1
ATOM 1226 O O . TYR A 1 146 ? -29.872 2.598 40.176 1.00 77.50 146 TYR A O 1
ATOM 1234 N N . LYS A 1 147 ? -29.190 3.663 42.025 1.00 79.69 147 LYS A N 1
ATOM 1235 C CA . LYS A 1 147 ? -29.545 5.008 41.555 1.00 79.69 147 LYS A CA 1
ATOM 1236 C C . LYS A 1 147 ? -28.399 5.664 40.779 1.00 79.69 147 LYS A C 1
ATOM 1238 O O . LYS A 1 147 ? -27.290 5.148 40.660 1.00 79.69 147 LYS A O 1
ATOM 1243 N N . TYR A 1 148 ? -28.682 6.855 40.249 1.00 81.75 148 TYR A N 1
ATOM 1244 C CA . TYR A 1 148 ? -27.757 7.676 39.460 1.00 81.75 148 TYR A CA 1
ATOM 1245 C C . TYR A 1 148 ? -26.340 7.761 40.050 1.00 81.75 148 TYR A C 1
ATOM 1247 O O . TYR A 1 148 ? -25.356 7.671 39.321 1.00 81.75 148 TYR A O 1
ATOM 1255 N N . LYS A 1 149 ? -26.216 7.943 41.373 1.00 85.44 149 LYS A N 1
ATOM 1256 C CA . LYS A 1 149 ? -24.918 8.148 42.032 1.00 85.44 149 LYS A CA 1
ATOM 1257 C C . LYS A 1 149 ? -24.062 6.880 41.989 1.00 85.44 149 LYS A C 1
ATOM 1259 O O . LYS A 1 149 ? -22.858 6.968 41.761 1.00 85.44 149 LYS A O 1
ATOM 1264 N N . GLU A 1 150 ? -24.684 5.724 42.186 1.00 86.81 150 GLU A N 1
ATOM 1265 C CA . GLU A 1 150 ? -24.063 4.405 42.128 1.00 86.81 150 GLU A CA 1
ATOM 1266 C C . GLU A 1 150 ? -23.676 4.049 40.688 1.00 86.81 150 GLU A C 1
ATOM 1268 O O . GLU A 1 150 ? -22.532 3.659 40.453 1.00 86.81 150 GLU A O 1
ATOM 1273 N N . ILE A 1 151 ? -24.579 4.285 39.728 1.00 85.44 151 ILE A N 1
ATOM 1274 C CA . ILE A 1 151 ? -24.337 4.096 38.288 1.00 85.44 151 ILE A CA 1
ATOM 1275 C C . ILE A 1 151 ? -23.157 4.955 37.826 1.00 85.44 151 ILE A C 1
ATOM 1277 O O . ILE A 1 151 ? -22.208 4.441 37.237 1.00 85.44 151 ILE A O 1
ATOM 1281 N N . ASN A 1 152 ? -23.178 6.255 38.128 1.00 88.88 152 ASN A N 1
ATOM 1282 C CA . ASN A 1 152 ? -22.143 7.180 37.678 1.00 88.88 152 ASN A CA 1
ATOM 1283 C C . ASN A 1 152 ? -20.778 6.860 38.306 1.00 88.88 152 ASN A C 1
ATOM 1285 O O . ASN A 1 152 ? -19.759 6.914 37.620 1.00 88.88 152 ASN A O 1
ATOM 1289 N N . LYS A 1 153 ? -20.752 6.475 39.590 1.00 91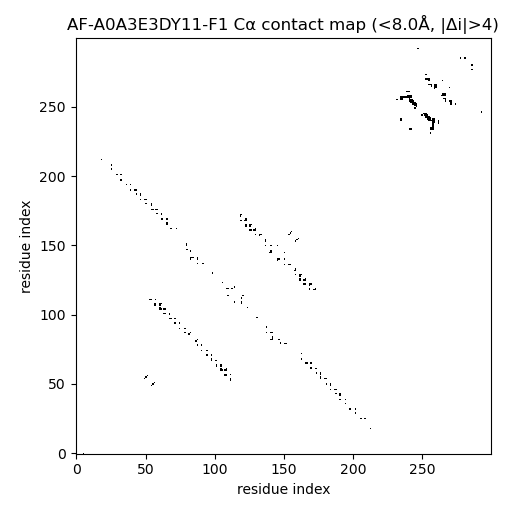.31 153 LYS A N 1
ATOM 1290 C CA . LYS A 1 153 ? -19.520 6.024 40.247 1.00 91.31 153 LYS A CA 1
ATOM 1291 C C . LYS A 1 153 ? -18.980 4.753 39.590 1.00 91.31 153 LYS A C 1
ATOM 1293 O O . LYS A 1 153 ? -17.808 4.706 39.236 1.00 91.31 153 LYS A O 1
ATOM 1298 N N . TYR A 1 154 ? -19.830 3.747 39.379 1.00 91.81 154 TYR A N 1
ATOM 1299 C CA . TYR A 1 154 ? -19.401 2.492 38.765 1.00 91.81 154 TYR A CA 1
ATOM 1300 C C . TYR A 1 154 ? -18.895 2.694 37.333 1.00 91.81 154 TYR A C 1
ATOM 1302 O O . TYR A 1 154 ? -17.848 2.147 36.987 1.00 91.81 154 TYR A O 1
ATOM 1310 N N . MET A 1 155 ? -19.588 3.506 36.526 1.00 89.56 155 MET A N 1
ATOM 1311 C CA . MET A 1 155 ? -19.149 3.859 35.174 1.00 89.56 155 MET A CA 1
ATOM 1312 C C . MET A 1 155 ? -17.790 4.561 35.187 1.00 89.56 155 MET A C 1
ATOM 1314 O O . MET A 1 155 ? -16.897 4.158 34.445 1.00 89.56 155 MET A O 1
ATOM 1318 N N . SER A 1 156 ? -17.610 5.562 36.053 1.00 91.94 156 SER A N 1
ATOM 1319 C CA . SER A 1 156 ? -16.344 6.293 36.172 1.00 91.94 156 SER A CA 1
ATOM 1320 C C . SER A 1 156 ? -15.180 5.382 36.566 1.00 91.94 156 SER A C 1
ATOM 1322 O O . SER A 1 156 ? -14.085 5.529 36.030 1.00 91.94 156 SER A O 1
ATOM 1324 N N . ASP A 1 157 ? -15.416 4.438 37.477 1.00 93.06 157 ASP A N 1
ATOM 1325 C CA . ASP A 1 157 ? -14.362 3.586 38.028 1.00 93.06 157 ASP A CA 1
ATOM 1326 C C . ASP A 1 157 ? -14.043 2.379 37.120 1.00 93.06 157 ASP A C 1
ATOM 1328 O O . ASP A 1 157 ? -12.889 1.956 37.044 1.00 93.06 157 ASP A O 1
ATOM 1332 N N . ASN A 1 158 ? -15.043 1.813 36.425 1.00 92.38 158 ASN A N 1
ATOM 1333 C CA . ASN A 1 158 ? -14.926 0.494 35.779 1.00 92.38 158 ASN A CA 1
ATOM 1334 C C . ASN A 1 158 ? -15.264 0.459 34.280 1.00 92.38 158 ASN A C 1
ATOM 1336 O O . ASN A 1 158 ? -14.915 -0.522 33.627 1.00 92.38 158 ASN A O 1
ATOM 1340 N N . VAL A 1 159 ? -15.928 1.475 33.718 1.00 92.75 159 VAL A N 1
ATOM 1341 C CA . VAL A 1 159 ? -16.351 1.487 32.299 1.00 92.75 159 VAL A CA 1
ATOM 1342 C C . VAL A 1 159 ? -15.565 2.532 31.508 1.00 92.75 159 VAL A C 1
ATOM 1344 O O . VAL A 1 159 ? -14.838 2.180 30.579 1.00 92.75 159 VAL A O 1
ATOM 1347 N N . ASN A 1 160 ? -15.607 3.797 31.936 1.00 92.81 160 ASN A N 1
ATOM 1348 C CA . ASN A 1 160 ? -14.942 4.922 31.269 1.00 92.81 160 ASN A CA 1
ATOM 1349 C C . ASN A 1 160 ? -13.443 4.701 31.001 1.00 92.81 160 ASN A C 1
ATOM 1351 O O . ASN A 1 160 ? -13.003 4.985 29.887 1.00 92.81 160 ASN A O 1
ATOM 1355 N N . PRO A 1 161 ? -12.653 4.106 31.923 1.00 95.06 161 PRO A N 1
ATOM 1356 C CA . PRO A 1 161 ? -11.238 3.861 31.660 1.00 95.06 161 PRO A CA 1
ATOM 1357 C C . PRO A 1 161 ? -10.977 2.935 30.466 1.00 95.06 161 PRO A C 1
ATOM 1359 O O . PRO A 1 161 ? -9.878 2.952 29.911 1.00 95.06 161 PRO A O 1
ATOM 1362 N N . TYR A 1 162 ? -11.933 2.082 30.086 1.00 94.31 162 TYR A N 1
ATOM 1363 C CA . TYR A 1 162 ? -11.793 1.226 28.909 1.00 94.31 162 TYR A CA 1
ATOM 1364 C C . TYR A 1 162 ? -12.109 1.971 27.617 1.00 94.31 162 TYR A C 1
ATOM 1366 O O . TYR A 1 162 ? -11.426 1.714 26.629 1.00 94.31 162 TYR A O 1
ATOM 1374 N N . PHE A 1 163 ? -13.042 2.927 27.628 1.00 93.38 163 PHE A N 1
ATOM 1375 C CA . PHE A 1 163 ? -13.265 3.812 26.485 1.00 93.38 163 PHE A CA 1
ATOM 1376 C C . PHE A 1 163 ? -11.989 4.578 26.120 1.00 93.38 163 PHE A C 1
ATOM 1378 O O . PHE A 1 163 ? -11.508 4.448 24.999 1.00 93.38 163 PHE A O 1
ATOM 1385 N N . ASP A 1 164 ? -11.351 5.238 27.089 1.00 92.25 164 ASP A N 1
ATOM 1386 C CA . ASP A 1 164 ? -10.114 5.997 26.847 1.00 92.25 164 ASP A CA 1
ATOM 1387 C C . ASP A 1 164 ? -8.974 5.110 26.318 1.00 92.25 164 ASP A C 1
ATOM 1389 O O . ASP A 1 164 ? -8.197 5.491 25.432 1.00 92.25 164 ASP A O 1
ATOM 1393 N N . LYS A 1 165 ? -8.855 3.890 26.863 1.00 94.50 165 LYS A N 1
ATOM 1394 C CA . LYS A 1 165 ? -7.857 2.909 26.412 1.00 94.50 165 LYS A CA 1
ATOM 1395 C C . LYS A 1 165 ? -8.124 2.455 24.985 1.00 94.50 165 LYS A C 1
ATOM 1397 O O . LYS A 1 165 ? -7.161 2.287 24.235 1.00 94.50 165 LYS A O 1
ATOM 1402 N N . ILE A 1 166 ? -9.384 2.222 24.629 1.00 94.00 166 ILE A N 1
ATOM 1403 C CA . ILE A 1 166 ? -9.770 1.804 23.284 1.00 94.00 166 ILE A CA 1
ATOM 1404 C C . ILE A 1 166 ? -9.513 2.943 22.298 1.00 94.00 166 ILE A C 1
ATOM 1406 O O . ILE A 1 166 ? -8.770 2.707 21.348 1.00 94.00 166 ILE A O 1
ATOM 1410 N N . ASP A 1 167 ? -9.984 4.162 22.568 1.00 92.75 167 ASP A N 1
ATOM 1411 C CA . ASP A 1 167 ? -9.748 5.340 21.720 1.00 92.75 167 ASP A CA 1
ATOM 1412 C C . ASP A 1 167 ? -8.238 5.527 21.461 1.00 92.75 167 ASP A C 1
ATOM 1414 O O . ASP A 1 167 ? -7.772 5.640 20.325 1.00 92.75 167 ASP A O 1
ATOM 1418 N N . THR A 1 168 ? -7.423 5.435 22.520 1.00 94.50 168 THR A N 1
ATOM 1419 C CA . THR A 1 168 ? -5.957 5.530 22.418 1.00 94.50 168 THR A CA 1
ATOM 1420 C C . THR A 1 168 ? -5.352 4.417 21.554 1.00 94.50 168 THR A C 1
ATOM 1422 O O . THR A 1 168 ? -4.373 4.636 20.834 1.00 94.50 168 THR A O 1
ATOM 1425 N N . LEU A 1 169 ? -5.865 3.190 21.660 1.00 93.50 169 LEU A N 1
ATOM 1426 C CA . LEU A 1 169 ? -5.369 2.046 20.894 1.00 93.50 169 LEU A CA 1
ATOM 1427 C C . LEU A 1 169 ? -5.791 2.120 19.427 1.00 93.50 169 LEU A C 1
ATOM 1429 O O . LEU A 1 169 ? -4.957 1.822 18.573 1.00 93.50 169 LEU A O 1
ATOM 1433 N N . VAL A 1 170 ? -7.019 2.559 19.143 1.00 92.56 170 VAL A N 1
ATOM 1434 C CA . VAL A 1 170 ? -7.523 2.833 17.791 1.00 92.56 170 VAL A CA 1
ATOM 1435 C C . VAL A 1 170 ? -6.611 3.842 17.099 1.00 92.56 170 VAL A C 1
ATOM 1437 O O . VAL A 1 170 ? -6.023 3.509 16.073 1.00 92.56 170 VAL A O 1
ATOM 1440 N N . VAL A 1 171 ? -6.353 4.994 17.726 1.00 92.56 171 VAL A N 1
ATOM 1441 C CA . VAL A 1 171 ? -5.458 6.028 17.174 1.00 92.56 171 VAL A CA 1
ATOM 1442 C C . VAL A 1 171 ? -4.043 5.490 16.941 1.00 92.56 171 VAL A C 1
ATOM 1444 O O . VAL A 1 171 ? -3.408 5.775 15.927 1.00 92.56 171 VAL A O 1
ATOM 1447 N N . LYS A 1 172 ? -3.508 4.669 17.855 1.00 91.81 172 LYS A N 1
ATOM 1448 C CA . LYS A 1 172 ? -2.187 4.038 17.667 1.00 91.81 172 LYS A CA 1
ATOM 1449 C C . LYS A 1 172 ? -2.158 3.063 16.493 1.00 91.81 172 LYS A C 1
ATOM 1451 O O . LYS A 1 172 ? -1.121 2.945 15.840 1.00 91.81 172 LYS A O 1
ATOM 1456 N N . ILE A 1 173 ? -3.240 2.324 16.268 1.00 90.25 173 ILE A N 1
ATOM 1457 C CA . ILE A 1 173 ? -3.360 1.387 15.150 1.00 90.25 173 ILE A CA 1
ATOM 1458 C C . ILE A 1 173 ? -3.478 2.165 13.836 1.00 90.25 173 ILE A C 1
ATOM 1460 O O . ILE A 1 173 ? -2.696 1.895 12.928 1.00 90.25 173 ILE A O 1
ATOM 1464 N N . GLN A 1 174 ? -4.357 3.167 13.770 1.00 90.12 174 GLN A N 1
ATOM 1465 C CA . GLN A 1 174 ? -4.529 4.045 12.606 1.00 90.12 174 GLN A CA 1
ATOM 1466 C C . GLN A 1 174 ? -3.212 4.732 12.224 1.00 90.12 174 GLN A C 1
ATOM 1468 O O . GLN A 1 174 ? -2.749 4.575 11.102 1.00 90.12 174 GLN A O 1
ATOM 1473 N N . ASN A 1 175 ? -2.505 5.343 13.181 1.00 90.38 175 ASN A N 1
ATOM 1474 C CA . ASN A 1 175 ? -1.208 5.977 12.916 1.00 90.38 175 ASN A CA 1
ATOM 1475 C C . ASN A 1 175 ? -0.167 5.000 12.339 1.00 90.38 175 ASN A C 1
ATOM 1477 O O . ASN A 1 175 ? 0.602 5.351 11.445 1.00 90.38 175 ASN A O 1
ATOM 1481 N N . LYS A 1 176 ? -0.114 3.756 12.839 1.00 87.38 176 LYS A N 1
ATOM 1482 C CA . LYS A 1 176 ? 0.781 2.727 12.280 1.00 87.38 176 LYS A CA 1
ATOM 1483 C C . LYS A 1 176 ? 0.408 2.382 10.838 1.00 87.38 176 LYS A C 1
ATOM 1485 O O . LYS A 1 176 ? 1.298 2.166 10.016 1.00 87.38 176 LYS A O 1
ATOM 1490 N N . VAL A 1 177 ? -0.889 2.284 10.558 1.00 87.50 177 VAL A N 1
ATOM 1491 C CA . VAL A 1 177 ? -1.421 2.015 9.220 1.00 87.50 177 VAL A CA 1
ATOM 1492 C C . VAL A 1 177 ? -1.078 3.165 8.279 1.00 87.50 177 VAL A C 1
ATOM 1494 O O . VAL A 1 177 ? -0.512 2.905 7.222 1.00 87.50 177 VAL A O 1
ATOM 1497 N N . ASP A 1 178 ? -1.292 4.411 8.694 1.00 87.44 178 ASP A N 1
ATOM 1498 C CA . ASP A 1 178 ? -0.992 5.609 7.906 1.00 87.44 178 ASP A CA 1
ATOM 1499 C C . ASP A 1 178 ? 0.489 5.713 7.546 1.00 87.44 178 ASP A C 1
ATOM 1501 O O . ASP A 1 178 ? 0.830 5.945 6.388 1.00 87.44 178 ASP A O 1
ATOM 1505 N N . ILE A 1 179 ? 1.391 5.453 8.501 1.00 86.94 179 ILE A N 1
ATOM 1506 C CA . ILE A 1 179 ? 2.838 5.421 8.236 1.00 86.94 179 ILE A CA 1
ATOM 1507 C C . ILE A 1 179 ? 3.176 4.363 7.174 1.00 86.94 179 ILE A C 1
ATOM 1509 O O . ILE A 1 179 ? 4.017 4.597 6.303 1.00 86.94 179 ILE A O 1
ATOM 1513 N N . LYS A 1 180 ? 2.520 3.198 7.224 1.00 84.25 180 LYS A N 1
ATOM 1514 C CA . LYS A 1 180 ? 2.745 2.102 6.272 1.00 84.25 180 LYS A CA 1
ATOM 1515 C C . LYS A 1 180 ? 2.159 2.412 4.892 1.00 84.25 180 LYS A C 1
ATOM 1517 O O . LYS A 1 180 ? 2.799 2.138 3.885 1.00 84.25 180 LYS A O 1
ATOM 1522 N N . ILE A 1 181 ? 0.977 3.023 4.837 1.00 84.00 181 ILE A N 1
ATOM 1523 C CA . ILE A 1 181 ? 0.370 3.510 3.594 1.00 84.00 181 ILE A CA 1
ATOM 1524 C C . ILE A 1 181 ? 1.276 4.569 2.960 1.00 84.00 181 ILE A C 1
ATOM 1526 O O . ILE A 1 181 ? 1.591 4.485 1.774 1.00 84.00 181 ILE A O 1
ATOM 1530 N N . HIS A 1 182 ? 1.752 5.532 3.751 1.00 85.06 182 HIS A N 1
ATOM 1531 C CA . HIS A 1 182 ? 2.635 6.589 3.274 1.00 85.06 182 HIS A CA 1
ATOM 1532 C C . HIS A 1 182 ? 3.952 6.034 2.714 1.00 85.06 182 HIS A C 1
ATOM 1534 O O . HIS A 1 182 ? 4.391 6.461 1.647 1.00 85.06 182 HIS A O 1
ATOM 1540 N N . SER A 1 183 ? 4.563 5.046 3.378 1.00 83.81 183 SER A N 1
ATOM 1541 C CA . SER A 1 183 ? 5.796 4.428 2.876 1.00 83.81 183 SER A CA 1
ATOM 1542 C C . SER A 1 183 ? 5.586 3.676 1.559 1.00 83.81 183 SER A C 1
ATOM 1544 O O . SER A 1 183 ? 6.434 3.759 0.671 1.00 83.81 183 SER A O 1
ATOM 1546 N N . PHE A 1 184 ? 4.441 3.015 1.374 1.00 83.38 184 PHE A N 1
ATOM 1547 C CA . PHE A 1 184 ? 4.096 2.407 0.089 1.00 83.38 184 PHE A CA 1
ATOM 1548 C C . PHE A 1 184 ? 3.889 3.450 -1.018 1.00 83.38 184 PHE A C 1
ATOM 1550 O O . PHE A 1 184 ? 4.389 3.258 -2.126 1.00 83.38 184 PHE A O 1
ATOM 1557 N N . TYR A 1 185 ? 3.230 4.578 -0.727 1.00 82.81 185 TYR A N 1
ATOM 1558 C CA . TYR A 1 185 ? 3.106 5.682 -1.687 1.00 82.81 185 TYR A CA 1
ATOM 1559 C C . TYR A 1 185 ? 4.467 6.247 -2.102 1.00 82.81 185 TYR A C 1
ATOM 1561 O O . TYR A 1 185 ? 4.686 6.483 -3.290 1.00 82.81 185 TYR A O 1
ATOM 1569 N N . MET A 1 186 ? 5.390 6.432 -1.152 1.00 84.75 186 MET A N 1
ATOM 1570 C CA . MET A 1 186 ? 6.754 6.877 -1.455 1.00 84.75 186 MET A CA 1
ATOM 1571 C C . MET A 1 186 ? 7.476 5.873 -2.364 1.00 84.75 186 MET A C 1
ATOM 1573 O O . MET A 1 186 ? 7.980 6.260 -3.415 1.00 84.75 186 MET A O 1
ATOM 1577 N N . ASN A 1 187 ? 7.418 4.577 -2.045 1.00 84.75 187 ASN A N 1
ATOM 1578 C CA . ASN A 1 187 ? 8.026 3.532 -2.876 1.00 84.75 187 ASN A CA 1
ATOM 1579 C C . ASN A 1 187 ? 7.427 3.479 -4.293 1.00 84.75 187 ASN A C 1
ATOM 1581 O O . ASN A 1 187 ? 8.154 3.317 -5.273 1.00 84.75 187 ASN A O 1
ATOM 1585 N N . ALA A 1 188 ? 6.105 3.615 -4.423 1.00 85.25 188 ALA A N 1
ATOM 1586 C CA . ALA A 1 188 ? 5.437 3.649 -5.721 1.00 85.25 188 ALA A CA 1
ATOM 1587 C C . ALA A 1 188 ? 5.851 4.885 -6.538 1.00 85.25 188 ALA A C 1
ATOM 1589 O O . ALA A 1 188 ? 6.111 4.778 -7.738 1.00 85.25 188 ALA A O 1
ATOM 1590 N N . ASN A 1 189 ? 5.968 6.045 -5.886 1.00 85.38 189 ASN A N 1
ATOM 1591 C CA . ASN A 1 189 ? 6.451 7.268 -6.519 1.00 85.38 189 ASN A CA 1
ATOM 1592 C C . ASN A 1 189 ? 7.905 7.130 -6.995 1.00 85.38 189 ASN A C 1
ATOM 1594 O O . ASN A 1 189 ? 8.228 7.560 -8.099 1.00 85.38 189 ASN A O 1
ATOM 1598 N N . ASP A 1 190 ? 8.764 6.466 -6.224 1.00 86.00 190 ASP A N 1
ATOM 1599 C CA . ASP A 1 190 ? 10.143 6.197 -6.632 1.00 86.00 190 ASP A CA 1
ATOM 1600 C C . ASP A 1 190 ? 10.205 5.273 -7.855 1.00 86.00 190 ASP A C 1
ATOM 1602 O O . ASP A 1 190 ? 10.913 5.572 -8.820 1.00 86.00 190 ASP A O 1
ATOM 1606 N N . ILE A 1 191 ? 9.417 4.189 -7.880 1.00 86.06 191 ILE A N 1
ATOM 1607 C CA . ILE A 1 191 ? 9.348 3.294 -9.050 1.00 86.06 191 ILE A CA 1
ATOM 1608 C C . ILE A 1 191 ? 8.835 4.049 -10.282 1.00 86.06 191 ILE A C 1
ATOM 1610 O O . ILE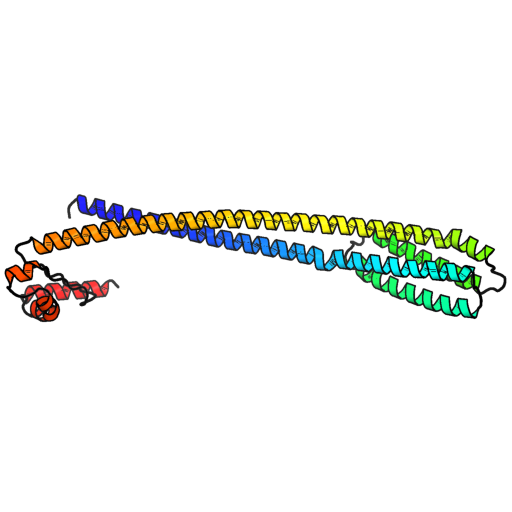 A 1 191 ? 9.370 3.865 -11.383 1.00 86.06 191 ILE A O 1
ATOM 1614 N N . LYS A 1 192 ? 7.832 4.918 -10.110 1.00 87.00 192 LYS A N 1
ATOM 1615 C CA . LYS A 1 192 ? 7.330 5.792 -11.174 1.00 87.00 192 LYS A CA 1
ATOM 1616 C C . LYS A 1 192 ? 8.443 6.702 -11.702 1.00 87.00 192 LYS A C 1
ATOM 1618 O O . LYS A 1 192 ? 8.723 6.660 -12.896 1.00 87.00 192 LYS A O 1
ATOM 1623 N N . ASN A 1 193 ? 9.115 7.461 -10.835 1.00 85.94 193 ASN A N 1
ATOM 1624 C CA . ASN A 1 193 ? 10.160 8.414 -11.228 1.00 85.94 193 ASN A CA 1
ATOM 1625 C C . ASN A 1 193 ? 11.338 7.725 -11.936 1.00 85.94 193 ASN A C 1
ATOM 1627 O O . ASN A 1 193 ? 11.857 8.230 -12.936 1.00 85.94 193 ASN A O 1
ATOM 1631 N N . ILE A 1 194 ? 11.743 6.544 -11.455 1.00 87.25 194 ILE A N 1
ATOM 1632 C CA . ILE A 1 194 ? 12.764 5.719 -12.112 1.00 87.25 194 ILE A CA 1
ATOM 1633 C C . ILE A 1 194 ? 12.283 5.285 -13.501 1.00 87.25 194 ILE A C 1
ATOM 1635 O O . ILE A 1 194 ? 13.024 5.410 -14.476 1.00 87.25 194 ILE A O 1
ATOM 1639 N N . SER A 1 195 ? 11.044 4.803 -13.616 1.00 87.31 195 SER A N 1
ATOM 1640 C CA . SER A 1 195 ? 10.480 4.341 -14.892 1.00 87.31 195 SER A CA 1
ATOM 1641 C C . SER A 1 195 ? 10.346 5.474 -15.912 1.00 87.31 195 SER A C 1
ATOM 1643 O O . SER A 1 195 ? 10.690 5.286 -17.081 1.00 87.31 195 SER A O 1
ATOM 1645 N N . GLU A 1 196 ? 9.921 6.662 -15.481 1.00 87.8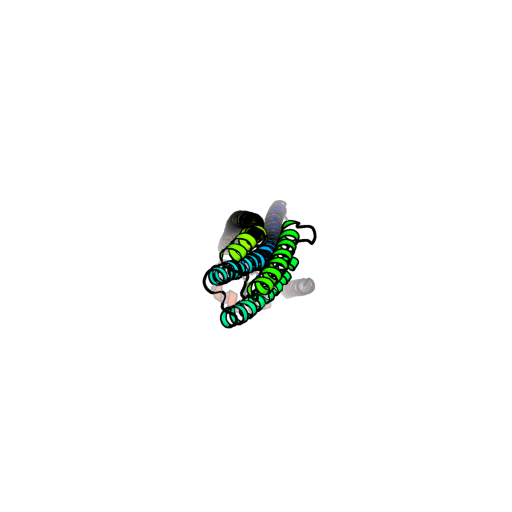8 196 GLU A N 1
ATOM 1646 C CA . GLU A 1 196 ? 9.873 7.867 -16.319 1.00 87.88 196 GLU A CA 1
ATOM 1647 C C . GLU A 1 196 ? 11.272 8.256 -16.808 1.00 87.88 196 GLU A C 1
ATOM 1649 O O . GLU A 1 196 ? 11.479 8.459 -18.006 1.00 87.88 196 GLU A O 1
ATOM 1654 N N . SER A 1 197 ? 12.258 8.265 -15.909 1.00 89.38 197 SER A N 1
ATOM 1655 C CA . SER A 1 197 ? 13.647 8.593 -16.249 1.00 89.38 197 SER A CA 1
ATOM 1656 C C . SER A 1 197 ? 14.227 7.625 -17.286 1.00 89.38 197 SER A C 1
ATOM 1658 O O . SER A 1 197 ? 14.817 8.050 -18.281 1.00 89.38 197 SER A O 1
ATOM 1660 N N . ILE A 1 198 ? 14.019 6.317 -17.100 1.00 88.38 198 ILE A N 1
ATOM 1661 C CA . ILE A 1 198 ? 14.472 5.284 -18.045 1.00 88.38 198 ILE A CA 1
ATOM 1662 C C . ILE A 1 198 ? 13.773 5.444 -19.402 1.00 88.38 198 ILE A C 1
ATOM 1664 O O . ILE A 1 198 ? 14.422 5.316 -20.441 1.00 88.38 198 ILE A O 1
ATOM 1668 N N . SER A 1 199 ? 12.481 5.777 -19.408 1.00 89.31 199 SER A N 1
ATOM 1669 C CA . SER A 1 199 ? 11.712 5.999 -20.639 1.00 89.31 199 SER A CA 1
ATOM 1670 C C . SER A 1 199 ? 12.262 7.174 -21.453 1.00 89.31 199 SER A C 1
ATOM 1672 O O . SER A 1 199 ? 12.437 7.054 -22.666 1.00 89.31 199 SER A O 1
ATOM 1674 N N . ILE A 1 200 ? 12.613 8.285 -20.793 1.00 92.00 200 ILE A N 1
ATOM 1675 C CA . ILE A 1 200 ? 13.225 9.457 -21.441 1.00 92.00 200 ILE A CA 1
ATOM 1676 C C . ILE A 1 200 ? 14.586 9.096 -22.049 1.00 92.00 200 ILE A C 1
ATOM 1678 O O . ILE A 1 200 ? 14.863 9.433 -23.202 1.00 92.00 200 ILE A O 1
ATOM 1682 N N . ILE A 1 201 ? 15.429 8.375 -21.304 1.00 90.88 201 ILE A N 1
ATOM 1683 C CA . ILE A 1 201 ? 16.748 7.940 -21.788 1.00 90.88 201 ILE A CA 1
ATOM 1684 C C . ILE A 1 201 ? 16.596 7.039 -23.020 1.00 90.88 201 ILE A C 1
ATOM 1686 O O . ILE A 1 201 ? 17.279 7.238 -24.026 1.00 90.88 201 ILE A O 1
ATOM 1690 N N . MET A 1 202 ? 15.671 6.081 -22.978 1.00 88.56 202 MET A N 1
ATOM 1691 C CA . MET A 1 202 ? 15.418 5.173 -24.097 1.00 88.56 202 MET A CA 1
ATOM 1692 C C . MET A 1 202 ? 14.865 5.895 -25.324 1.00 88.56 202 MET A C 1
ATOM 1694 O O . MET A 1 202 ? 15.281 5.600 -26.445 1.00 88.56 202 MET A O 1
ATOM 1698 N N . PHE A 1 203 ? 13.996 6.885 -25.128 1.00 89.06 203 PHE A N 1
ATOM 1699 C CA . PHE A 1 203 ? 13.507 7.731 -26.212 1.00 89.06 203 PHE A CA 1
ATOM 1700 C C . PHE A 1 203 ? 14.653 8.468 -26.923 1.00 89.06 203 PHE A C 1
ATOM 1702 O O . PHE A 1 203 ? 14.733 8.449 -28.154 1.00 89.06 203 PHE A O 1
ATOM 1709 N N . LEU A 1 204 ? 15.598 9.037 -26.165 1.00 91.50 204 LEU A N 1
ATOM 1710 C CA . LEU A 1 204 ? 16.788 9.682 -26.730 1.00 91.50 204 LEU A CA 1
ATOM 1711 C C . LEU A 1 204 ? 17.672 8.694 -27.508 1.00 91.50 204 LEU A C 1
ATOM 1713 O O . LEU A 1 204 ? 18.140 9.022 -28.599 1.00 91.50 204 LEU A O 1
ATOM 1717 N N . ILE A 1 205 ? 17.867 7.474 -26.995 1.00 89.12 205 ILE A N 1
ATOM 1718 C CA . ILE A 1 205 ? 18.635 6.420 -27.682 1.00 89.12 205 ILE A CA 1
ATOM 1719 C C . ILE A 1 205 ? 17.987 6.056 -29.025 1.00 89.12 205 ILE A C 1
ATOM 1721 O O . ILE A 1 205 ? 18.689 5.944 -30.033 1.00 89.12 205 ILE A O 1
ATOM 1725 N N . ILE A 1 206 ? 16.658 5.917 -29.066 1.00 88.75 206 ILE A N 1
ATOM 1726 C CA . ILE A 1 206 ? 15.921 5.612 -30.300 1.00 88.75 206 ILE A CA 1
ATOM 1727 C C . ILE A 1 206 ? 16.084 6.745 -31.319 1.00 88.75 206 ILE A C 1
ATOM 1729 O O . ILE A 1 206 ? 16.401 6.474 -32.478 1.00 88.75 206 ILE A O 1
ATOM 1733 N N . ILE A 1 207 ? 15.943 8.007 -30.899 1.00 90.31 207 ILE A N 1
ATOM 1734 C CA . ILE A 1 207 ? 16.148 9.168 -31.781 1.00 90.31 207 ILE A CA 1
ATOM 1735 C C . ILE A 1 207 ? 17.559 9.162 -32.374 1.00 90.31 207 ILE A C 1
ATOM 1737 O O . ILE A 1 207 ? 17.723 9.310 -33.586 1.00 90.31 207 ILE A O 1
ATOM 1741 N N . LEU A 1 208 ? 18.585 8.958 -31.545 1.00 88.56 208 LEU A N 1
ATOM 1742 C CA . LEU A 1 208 ? 19.972 8.905 -32.009 1.00 88.56 208 LEU A CA 1
ATOM 1743 C C . LEU A 1 208 ? 20.197 7.750 -32.995 1.00 88.56 208 LEU A C 1
ATOM 1745 O O . LEU A 1 208 ? 20.871 7.933 -34.013 1.00 88.56 208 LEU A O 1
ATOM 1749 N N . GLY A 1 209 ? 19.592 6.588 -32.736 1.00 85.44 209 GLY A N 1
ATOM 1750 C CA . GLY A 1 209 ? 19.605 5.442 -33.644 1.00 85.44 209 GLY A CA 1
ATOM 1751 C C . GLY A 1 209 ? 18.981 5.764 -35.006 1.00 85.44 209 GLY A C 1
ATOM 1752 O O . GLY A 1 209 ? 19.583 5.476 -36.043 1.00 85.44 209 GLY A O 1
ATOM 1753 N N . LEU A 1 210 ? 17.822 6.429 -35.017 1.00 86.06 210 LEU A N 1
ATOM 1754 C CA . LEU A 1 210 ? 17.139 6.854 -36.243 1.00 86.06 210 LEU A CA 1
ATOM 1755 C C . LEU A 1 210 ? 17.961 7.875 -37.038 1.00 86.06 210 LEU A C 1
ATOM 1757 O O . LEU A 1 210 ? 18.104 7.733 -38.252 1.00 86.06 210 LEU A O 1
ATOM 1761 N N . ILE A 1 211 ? 18.562 8.864 -36.369 1.00 87.12 211 ILE A N 1
ATOM 1762 C CA . ILE A 1 211 ? 19.441 9.847 -37.019 1.00 87.12 211 ILE A CA 1
ATOM 1763 C C . ILE A 1 211 ? 20.650 9.144 -37.651 1.00 87.12 211 ILE A C 1
ATOM 1765 O O . ILE A 1 211 ? 20.983 9.397 -38.813 1.00 87.12 211 ILE A O 1
ATOM 1769 N N . ALA A 1 212 ? 21.294 8.227 -36.924 1.00 83.62 212 ALA A N 1
ATOM 1770 C CA . ALA A 1 212 ? 22.429 7.464 -37.438 1.00 83.62 212 ALA A CA 1
ATOM 1771 C C . ALA A 1 212 ? 22.043 6.613 -38.660 1.00 83.62 212 ALA A C 1
ATOM 1773 O O . ALA A 1 212 ? 22.787 6.563 -39.648 1.00 83.62 212 ALA A O 1
ATOM 1774 N N . TYR A 1 213 ? 20.863 5.990 -38.625 1.00 81.44 213 TYR A N 1
ATOM 1775 C CA . TYR A 1 213 ? 20.323 5.238 -39.751 1.00 81.44 213 TYR A CA 1
ATOM 1776 C C . TYR A 1 213 ? 20.066 6.133 -40.968 1.00 81.44 213 TYR A C 1
ATOM 1778 O O . TYR A 1 213 ? 20.547 5.824 -42.060 1.00 81.44 213 TYR A O 1
ATOM 1786 N N . GLN A 1 214 ? 19.416 7.283 -40.773 1.00 82.81 214 GLN A N 1
ATOM 1787 C CA . GLN A 1 214 ? 19.126 8.241 -41.839 1.00 82.81 214 GLN A CA 1
ATOM 1788 C C . GLN A 1 214 ? 20.405 8.764 -42.506 1.00 82.81 214 GLN A C 1
ATOM 1790 O O . GLN A 1 214 ? 20.497 8.838 -43.733 1.00 82.81 214 GLN A O 1
ATOM 1795 N N . ILE A 1 215 ? 21.440 9.077 -41.718 1.00 81.44 215 ILE A N 1
ATOM 1796 C CA . ILE A 1 215 ? 22.750 9.490 -42.244 1.00 81.44 215 ILE A CA 1
ATOM 1797 C C . ILE A 1 215 ? 23.370 8.375 -43.092 1.00 81.44 215 ILE A C 1
ATOM 1799 O O . ILE A 1 215 ? 23.955 8.639 -44.147 1.00 81.44 215 ILE A O 1
ATOM 1803 N N . SER A 1 216 ? 23.257 7.127 -42.639 1.00 78.19 216 SER A N 1
ATOM 1804 C CA . SER A 1 216 ? 23.793 5.971 -43.351 1.00 78.19 216 SER A CA 1
ATOM 1805 C C . SER A 1 216 ? 23.071 5.724 -44.677 1.00 78.19 216 SER A C 1
ATOM 1807 O O . SER A 1 216 ? 23.728 5.557 -45.708 1.00 78.19 216 SER A O 1
ATOM 1809 N N . LEU A 1 217 ? 21.736 5.793 -44.680 1.00 79.12 217 LEU A N 1
ATOM 1810 C CA . LEU A 1 217 ? 20.919 5.722 -45.893 1.00 79.12 217 LEU A CA 1
ATOM 1811 C C . LEU A 1 217 ? 21.288 6.826 -46.882 1.00 79.12 217 LEU A C 1
ATOM 1813 O O . LEU A 1 217 ? 21.573 6.539 -48.041 1.00 79.12 217 LEU A O 1
ATOM 1817 N N . ASN A 1 218 ? 21.394 8.073 -46.422 1.00 78.44 218 ASN A N 1
ATOM 1818 C CA . ASN A 1 218 ? 21.767 9.196 -47.282 1.00 78.44 218 ASN A CA 1
ATOM 1819 C C . ASN A 1 218 ? 23.152 9.010 -47.919 1.00 78.44 218 ASN A C 1
ATOM 1821 O O . ASN A 1 218 ? 23.348 9.347 -49.088 1.00 78.44 218 ASN A O 1
ATOM 1825 N N . LYS A 1 219 ? 24.121 8.444 -47.187 1.00 75.44 219 LYS A N 1
ATOM 1826 C CA . LYS A 1 219 ? 25.440 8.105 -47.748 1.00 75.44 219 LYS A CA 1
ATOM 1827 C C . LYS A 1 219 ? 25.338 7.007 -48.805 1.00 75.44 219 LYS A C 1
ATOM 1829 O O . LYS A 1 219 ? 25.957 7.141 -49.860 1.00 75.44 219 LYS A O 1
ATOM 1834 N N . LYS A 1 220 ? 24.560 5.952 -48.547 1.00 76.19 220 LYS A N 1
ATOM 1835 C CA . LYS A 1 220 ? 24.330 4.868 -49.515 1.00 76.19 220 LYS A CA 1
ATOM 1836 C C . LYS A 1 220 ? 23.659 5.391 -50.785 1.00 76.19 220 LYS A C 1
ATOM 1838 O O . LYS A 1 220 ? 24.183 5.148 -51.867 1.00 76.19 220 LYS A O 1
ATOM 1843 N N . ASN A 1 221 ? 22.605 6.193 -50.652 1.00 76.38 221 ASN A N 1
ATOM 1844 C CA . ASN A 1 221 ? 21.887 6.789 -51.779 1.00 76.38 221 ASN A CA 1
ATOM 1845 C C . ASN A 1 221 ? 22.795 7.690 -52.623 1.00 76.38 221 ASN A C 1
ATOM 1847 O O . ASN A 1 221 ? 22.801 7.577 -53.843 1.00 76.38 221 ASN A O 1
ATOM 1851 N N . LYS A 1 222 ? 23.644 8.521 -51.999 1.00 75.00 222 LYS A N 1
ATOM 1852 C CA . LYS A 1 222 ? 24.632 9.330 -52.738 1.00 75.00 222 LYS A CA 1
ATOM 1853 C C . LYS A 1 222 ? 25.616 8.471 -53.535 1.00 75.00 222 LYS A C 1
ATOM 1855 O O . LYS A 1 222 ? 25.930 8.813 -54.669 1.00 75.00 222 LYS A O 1
ATOM 1860 N N . ILE A 1 223 ? 26.097 7.367 -52.959 1.00 75.81 223 ILE A N 1
ATOM 1861 C CA . ILE A 1 223 ? 27.021 6.452 -53.648 1.00 75.81 223 ILE A CA 1
ATOM 1862 C C . ILE A 1 223 ? 26.323 5.749 -54.817 1.00 75.81 223 ILE A C 1
ATOM 1864 O O . ILE A 1 223 ? 26.919 5.634 -55.885 1.00 75.81 223 ILE A O 1
ATOM 1868 N N . ILE A 1 224 ? 25.084 5.288 -54.629 1.00 75.06 224 ILE A N 1
ATOM 1869 C CA . ILE A 1 224 ? 24.287 4.646 -55.684 1.00 75.06 224 ILE A CA 1
ATOM 1870 C C . ILE A 1 224 ? 24.042 5.635 -56.827 1.00 75.06 224 ILE A C 1
ATOM 1872 O O . ILE A 1 224 ? 24.384 5.339 -57.966 1.00 75.06 224 ILE A O 1
ATOM 1876 N N . ASN A 1 225 ? 23.576 6.847 -56.519 1.00 74.50 225 ASN A N 1
ATOM 1877 C CA . ASN A 1 225 ? 23.330 7.880 -57.526 1.00 74.50 225 ASN A CA 1
ATOM 1878 C C . ASN A 1 225 ? 24.608 8.256 -58.289 1.00 74.50 225 ASN A C 1
ATOM 1880 O O . ASN A 1 225 ? 24.578 8.415 -59.506 1.00 74.50 225 ASN A O 1
ATOM 1884 N N . TYR A 1 226 ? 25.747 8.352 -57.596 1.00 73.94 226 TYR A N 1
ATOM 1885 C CA . TYR A 1 226 ? 27.038 8.617 -58.233 1.00 73.94 226 TYR A CA 1
ATOM 1886 C C . TYR A 1 226 ? 27.465 7.488 -59.181 1.00 73.94 226 TYR A C 1
ATOM 1888 O O . TYR A 1 226 ? 27.905 7.757 -60.298 1.00 73.94 226 TYR A O 1
ATOM 1896 N N . LYS A 1 227 ? 27.304 6.224 -58.769 1.00 74.62 227 LYS A N 1
ATOM 1897 C CA . LYS A 1 227 ? 27.581 5.065 -59.630 1.00 74.62 227 LYS A CA 1
ATOM 1898 C C . LYS A 1 227 ? 26.685 5.052 -60.863 1.00 74.62 227 LYS A C 1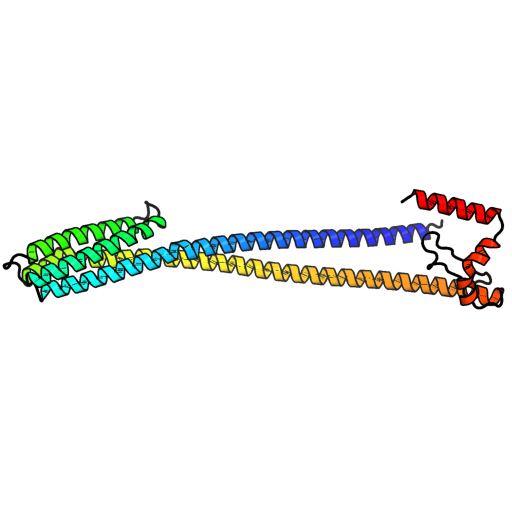
ATOM 1900 O O . LYS A 1 227 ? 27.201 4.858 -61.958 1.00 74.62 227 LYS A O 1
ATOM 1905 N N . ASN A 1 228 ? 25.390 5.311 -60.689 1.00 73.56 228 ASN A N 1
ATOM 1906 C CA . ASN A 1 228 ? 24.437 5.378 -61.795 1.00 73.56 228 ASN A CA 1
ATOM 1907 C C . ASN A 1 228 ? 24.802 6.504 -62.772 1.00 73.56 228 ASN A C 1
ATOM 1909 O O . ASN A 1 228 ? 24.785 6.290 -63.976 1.00 73.56 228 ASN A O 1
ATOM 1913 N N . SER A 1 229 ? 25.224 7.670 -62.273 1.00 74.31 229 SER A N 1
ATOM 1914 C CA . SER A 1 229 ? 25.654 8.793 -63.117 1.00 74.31 229 SER A CA 1
ATOM 1915 C C . SER A 1 229 ? 26.945 8.508 -63.898 1.00 74.31 229 SER A C 1
ATOM 1917 O O . SER A 1 229 ? 27.030 8.846 -65.080 1.00 74.31 229 SER A O 1
ATOM 1919 N N . ILE A 1 230 ? 27.941 7.856 -63.282 1.00 72.31 230 ILE A N 1
ATOM 1920 C CA . ILE A 1 230 ? 29.139 7.398 -64.007 1.00 72.31 230 ILE A CA 1
ATOM 1921 C C . ILE A 1 230 ? 28.746 6.386 -65.078 1.00 72.31 230 ILE A C 1
ATOM 1923 O O . ILE A 1 230 ? 29.201 6.496 -66.212 1.00 72.31 230 ILE A O 1
ATOM 1927 N N . PHE A 1 231 ? 27.926 5.403 -64.716 1.00 73.31 231 PHE A N 1
ATOM 1928 C CA . PHE A 1 231 ? 27.492 4.362 -65.633 1.00 73.31 231 PHE A CA 1
ATOM 1929 C C . PHE A 1 231 ? 26.748 4.944 -66.839 1.00 73.31 231 PHE A C 1
ATOM 1931 O O . PHE A 1 231 ? 27.060 4.586 -67.971 1.00 73.31 231 PHE A O 1
ATOM 1938 N N . ASP A 1 232 ? 25.849 5.899 -66.609 1.00 72.38 232 ASP A N 1
ATOM 1939 C CA . ASP A 1 232 ? 25.139 6.627 -67.660 1.00 72.38 232 ASP A CA 1
ATOM 1940 C C . ASP A 1 232 ? 26.106 7.427 -68.554 1.00 72.38 232 ASP A C 1
ATOM 1942 O O . ASP A 1 232 ? 26.082 7.321 -69.778 1.00 72.38 232 ASP A O 1
ATOM 1946 N N . THR A 1 233 ? 27.060 8.147 -67.954 1.00 72.50 233 THR A N 1
ATOM 1947 C CA . THR A 1 233 ? 28.075 8.917 -68.701 1.00 72.50 233 THR A CA 1
ATOM 1948 C C . THR A 1 233 ? 28.960 8.020 -69.568 1.00 72.50 233 THR A C 1
ATOM 1950 O O . THR A 1 233 ? 29.253 8.347 -70.718 1.00 72.50 233 THR A O 1
ATOM 1953 N N . ILE A 1 234 ? 29.393 6.879 -69.029 1.00 67.69 234 ILE A N 1
ATOM 1954 C CA . ILE A 1 234 ? 30.166 5.876 -69.764 1.00 67.69 234 ILE A CA 1
ATOM 1955 C C . ILE A 1 234 ? 29.312 5.306 -70.904 1.00 67.69 234 ILE A C 1
ATOM 1957 O O . ILE A 1 234 ? 29.755 5.286 -72.051 1.00 67.69 234 ILE A O 1
ATOM 1961 N N . SER A 1 235 ? 28.068 4.930 -70.614 1.00 65.19 235 SER A N 1
ATOM 1962 C CA . SER A 1 235 ? 27.115 4.397 -71.593 1.00 65.19 235 SER A CA 1
ATOM 1963 C C . SER A 1 235 ? 26.805 5.377 -72.727 1.00 65.19 235 SER A C 1
ATOM 1965 O O . SER A 1 235 ? 26.507 4.946 -73.833 1.00 65.19 235 SER A O 1
ATOM 1967 N N . LYS A 1 236 ? 26.903 6.689 -72.493 1.00 65.44 236 LYS A N 1
ATOM 1968 C CA . LYS A 1 236 ? 26.699 7.732 -73.514 1.00 65.44 236 LYS A CA 1
ATOM 1969 C C . LYS A 1 236 ? 27.931 8.019 -74.377 1.00 65.44 236 LYS A C 1
ATOM 1971 O O . LYS A 1 236 ? 27.779 8.469 -75.517 1.00 65.44 236 LYS A O 1
ATOM 1976 N N . ASN A 1 237 ? 29.132 7.786 -73.839 1.00 62.06 237 ASN A N 1
ATOM 1977 C CA . ASN A 1 237 ? 30.401 8.208 -74.446 1.00 62.06 237 ASN A CA 1
ATOM 1978 C C . ASN A 1 237 ? 31.237 7.075 -75.056 1.00 62.06 237 ASN A C 1
ATOM 1980 O O . ASN A 1 237 ? 32.128 7.360 -75.855 1.00 62.06 237 ASN A O 1
ATOM 1984 N N . ILE A 1 238 ? 30.992 5.807 -74.716 1.00 60.38 238 ILE A N 1
ATOM 1985 C CA . ILE A 1 238 ? 31.662 4.696 -75.403 1.00 60.38 238 ILE A CA 1
ATOM 1986 C C . ILE A 1 238 ? 31.064 4.556 -76.814 1.00 60.38 238 ILE A C 1
ATOM 1988 O O . ILE A 1 238 ? 29.852 4.472 -76.982 1.00 60.38 238 ILE A O 1
ATOM 1992 N N . ALA A 1 239 ? 31.920 4.466 -77.837 1.00 53.28 239 ALA A N 1
ATOM 1993 C CA . ALA A 1 239 ? 31.550 4.179 -79.231 1.00 53.28 239 ALA A CA 1
ATOM 1994 C C . ALA A 1 239 ? 31.136 2.705 -79.472 1.00 53.28 239 ALA A C 1
ATOM 1996 O O . ALA A 1 239 ? 31.281 2.181 -80.570 1.00 53.28 239 ALA A O 1
ATOM 1997 N N . GLN A 1 240 ? 30.666 2.018 -78.433 1.00 61.59 240 GLN A N 1
ATOM 1998 C CA . GLN A 1 240 ? 30.207 0.630 -78.430 1.00 61.59 240 GLN A CA 1
ATOM 1999 C C . GLN A 1 240 ? 28.864 0.589 -77.692 1.00 61.59 240 GLN A C 1
ATOM 2001 O O . GLN A 1 240 ? 28.675 1.317 -76.711 1.00 61.59 240 GLN A O 1
ATOM 2006 N N . GLY A 1 241 ? 27.929 -0.225 -78.184 1.00 63.81 241 GLY A N 1
ATOM 2007 C CA . GLY A 1 241 ? 26.645 -0.464 -77.532 1.00 63.81 241 GLY A CA 1
ATOM 2008 C C . GLY A 1 241 ? 26.843 -1.465 -76.402 1.00 63.81 241 GLY A C 1
ATOM 2009 O O . GLY A 1 241 ? 27.368 -2.552 -76.635 1.00 63.81 241 GLY A O 1
ATOM 2010 N N . LEU A 1 242 ? 26.477 -1.093 -75.178 1.00 66.81 242 LEU A N 1
ATOM 2011 C CA . LEU A 1 242 ? 26.534 -1.963 -74.012 1.00 66.81 242 LEU A CA 1
ATOM 2012 C C . LEU A 1 242 ? 25.148 -2.560 -73.787 1.00 66.81 242 LEU A C 1
ATOM 2014 O O . LEU A 1 242 ? 24.195 -1.831 -73.514 1.00 66.81 242 LEU A O 1
ATOM 2018 N N . PHE A 1 243 ? 25.065 -3.882 -73.856 1.00 72.31 243 PHE A N 1
ATOM 2019 C CA . PHE A 1 243 ? 23.871 -4.648 -73.524 1.00 72.31 243 PHE A CA 1
ATOM 2020 C C . PHE A 1 243 ? 24.172 -5.421 -72.242 1.00 72.31 243 PHE A C 1
ATOM 2022 O O . PHE A 1 243 ? 25.084 -6.245 -72.216 1.00 72.31 243 PHE A O 1
ATOM 2029 N N . LEU A 1 244 ? 23.447 -5.130 -71.165 1.00 70.94 244 LEU A N 1
ATOM 2030 C CA . LEU A 1 244 ? 23.527 -5.884 -69.918 1.00 70.94 244 LEU A CA 1
ATOM 2031 C C . LEU A 1 244 ? 22.246 -6.687 -69.767 1.00 70.94 244 LEU A C 1
ATOM 2033 O O . LEU A 1 244 ? 21.158 -6.111 -69.718 1.00 70.94 244 LEU A O 1
ATOM 2037 N N . HIS A 1 245 ? 22.395 -8.006 -69.728 1.00 71.81 245 HIS A N 1
ATOM 2038 C CA . HIS A 1 245 ? 21.295 -8.922 -69.487 1.00 71.81 245 HIS A CA 1
ATOM 2039 C C . HIS A 1 245 ? 21.288 -9.284 -68.007 1.00 71.81 245 HIS A C 1
ATOM 2041 O O . HIS A 1 245 ? 22.290 -9.799 -67.501 1.00 71.81 245 HIS A O 1
ATOM 2047 N N . ASN A 1 246 ? 20.187 -9.007 -67.313 1.00 68.25 246 ASN A N 1
ATOM 2048 C CA . ASN A 1 246 ? 19.985 -9.546 -65.980 1.00 68.25 246 ASN A CA 1
ATOM 2049 C C . ASN A 1 246 ? 19.385 -10.953 -66.115 1.00 68.25 246 ASN A C 1
ATOM 2051 O O . ASN A 1 246 ? 18.316 -11.133 -66.695 1.00 68.25 246 ASN A O 1
ATOM 2055 N N . LEU A 1 247 ? 20.107 -11.945 -65.590 1.00 66.38 247 LEU A N 1
ATOM 2056 C CA . LEU A 1 247 ? 19.747 -13.361 -65.676 1.00 66.38 247 LEU A CA 1
ATOM 2057 C C . LEU A 1 247 ? 18.537 -13.729 -64.800 1.00 66.38 247 LEU A C 1
ATOM 2059 O O . LEU A 1 247 ? 17.889 -14.734 -65.090 1.00 66.38 247 LEU A O 1
ATOM 2063 N N . ASN A 1 248 ? 18.232 -12.923 -63.775 1.00 61.06 248 ASN A N 1
ATOM 2064 C CA . ASN A 1 248 ? 17.209 -13.221 -62.768 1.00 61.06 248 ASN A CA 1
ATOM 2065 C C . ASN A 1 248 ? 15.907 -12.425 -62.980 1.00 61.06 248 ASN A C 1
ATOM 2067 O O . ASN A 1 248 ? 14.833 -12.934 -62.670 1.00 61.06 248 ASN A O 1
ATOM 2071 N N . ASP A 1 249 ? 15.979 -11.197 -63.511 1.00 66.00 249 ASP A N 1
ATOM 2072 C CA . ASP A 1 249 ? 14.798 -10.389 -63.854 1.00 66.00 249 ASP A CA 1
ATOM 2073 C C . ASP A 1 249 ? 14.955 -9.737 -65.242 1.00 66.00 249 ASP A C 1
ATOM 2075 O O . ASP A 1 249 ? 15.735 -8.791 -65.397 1.00 66.00 249 ASP A O 1
ATOM 2079 N N . PRO A 1 250 ? 14.191 -10.185 -66.258 1.00 61.75 250 PRO A N 1
ATOM 2080 C CA . PRO A 1 250 ? 14.213 -9.605 -67.600 1.00 61.75 250 PRO A CA 1
ATOM 2081 C C . PRO A 1 250 ? 13.842 -8.114 -67.655 1.00 61.75 250 PRO A C 1
ATOM 2083 O O . PRO A 1 250 ? 14.172 -7.442 -68.633 1.00 61.75 250 PRO A O 1
ATOM 2086 N N . ASN A 1 251 ? 13.168 -7.573 -66.633 1.00 61.50 251 ASN A N 1
ATOM 2087 C CA . ASN A 1 251 ? 12.781 -6.159 -66.586 1.00 61.50 251 ASN A CA 1
ATOM 2088 C C . ASN A 1 251 ? 13.934 -5.228 -66.179 1.00 61.50 251 ASN A C 1
ATOM 2090 O O . ASN A 1 251 ? 13.830 -4.016 -66.359 1.00 61.50 251 ASN A O 1
ATOM 2094 N N . GLU A 1 252 ? 15.040 -5.773 -65.664 1.00 66.88 252 GLU A N 1
ATOM 2095 C CA . GLU A 1 252 ? 16.251 -5.013 -65.321 1.00 66.88 252 GLU A CA 1
ATOM 2096 C C . GLU A 1 252 ? 17.314 -5.040 -66.434 1.00 66.88 252 GLU A C 1
ATOM 2098 O O . GLU A 1 252 ? 18.463 -4.638 -66.229 1.00 66.88 252 GLU A O 1
ATOM 2103 N N . ASN A 1 253 ? 16.950 -5.507 -67.630 1.00 70.69 253 ASN A N 1
ATOM 2104 C CA . ASN A 1 253 ? 17.829 -5.459 -68.791 1.00 70.69 253 ASN A CA 1
ATOM 2105 C C . ASN A 1 253 ? 18.160 -4.010 -69.165 1.00 70.69 253 ASN A C 1
ATOM 2107 O O . ASN A 1 253 ? 17.295 -3.135 -69.192 1.00 70.69 253 ASN A O 1
ATOM 2111 N N . PHE A 1 254 ? 19.423 -3.760 -69.501 1.00 72.94 254 PHE A N 1
ATOM 2112 C CA . PHE A 1 254 ? 19.898 -2.429 -69.861 1.00 72.94 254 PHE A CA 1
ATOM 2113 C C . PHE A 1 254 ? 20.534 -2.428 -71.247 1.00 72.94 254 PHE A C 1
ATOM 2115 O O . PHE A 1 254 ? 21.335 -3.300 -71.587 1.00 72.94 254 PHE A O 1
ATOM 2122 N N . ILE A 1 255 ? 20.210 -1.400 -72.029 1.00 70.94 255 ILE A N 1
ATOM 2123 C CA . ILE A 1 255 ? 20.868 -1.089 -73.297 1.00 70.94 255 ILE A CA 1
ATOM 2124 C C . ILE A 1 255 ? 21.361 0.347 -73.220 1.00 70.94 255 ILE A C 1
ATOM 2126 O O . ILE A 1 255 ? 20.590 1.254 -72.908 1.00 70.94 255 ILE A O 1
ATOM 2130 N N . SER A 1 256 ? 22.639 0.566 -73.519 1.00 70.38 256 SER A N 1
ATOM 2131 C CA . SER A 1 256 ? 23.209 1.909 -73.505 1.00 70.38 256 SER A CA 1
ATOM 2132 C C . SER A 1 256 ? 22.611 2.803 -74.584 1.00 70.38 256 SER A C 1
ATOM 2134 O O . SER A 1 256 ? 22.396 2.380 -75.722 1.00 70.38 256 SER A O 1
ATOM 2136 N N . GLU A 1 257 ? 22.461 4.088 -74.268 1.00 70.00 257 GLU A N 1
ATOM 2137 C CA . GLU A 1 257 ? 22.053 5.111 -75.236 1.00 70.00 257 GLU A CA 1
ATOM 2138 C C . GLU A 1 257 ? 23.057 5.277 -76.395 1.00 70.00 257 GLU A C 1
ATOM 2140 O O . GLU A 1 257 ? 22.666 5.665 -77.495 1.00 70.00 257 GLU A O 1
ATOM 2145 N N . SER A 1 258 ? 24.343 4.929 -76.219 1.00 64.88 258 SER A N 1
ATOM 2146 C CA . SER A 1 258 ? 25.309 4.881 -77.334 1.00 64.88 258 SER A CA 1
ATOM 2147 C C . SER A 1 258 ? 24.885 3.931 -78.458 1.00 64.88 258 SER A C 1
ATOM 2149 O O . SER A 1 258 ? 25.263 4.147 -79.611 1.00 64.88 258 SER A O 1
ATOM 2151 N N . SER A 1 259 ? 24.063 2.923 -78.153 1.00 69.06 259 SER A N 1
ATOM 2152 C CA . SER A 1 259 ? 23.501 1.997 -79.140 1.00 69.06 259 SER A CA 1
ATOM 2153 C C . SER A 1 259 ? 22.634 2.727 -80.170 1.00 69.06 259 SER A C 1
ATOM 2155 O O . SER A 1 259 ? 22.612 2.339 -81.333 1.00 69.06 259 SER A O 1
ATOM 2157 N N . GLU A 1 260 ? 22.001 3.843 -79.798 1.00 72.38 260 GLU A N 1
ATOM 2158 C CA . GLU A 1 260 ? 21.231 4.669 -80.733 1.00 72.38 260 GLU A CA 1
ATOM 2159 C C . GLU A 1 260 ? 22.125 5.346 -81.775 1.00 72.38 260 GLU A C 1
ATOM 2161 O O . GLU A 1 260 ? 21.788 5.375 -82.957 1.00 72.38 260 GLU A O 1
ATOM 2166 N N . LYS A 1 261 ? 23.315 5.805 -81.368 1.00 67.06 261 LYS A N 1
ATOM 2167 C CA . LYS A 1 261 ? 24.308 6.384 -82.287 1.00 67.06 261 LYS A CA 1
ATOM 2168 C C . LYS A 1 261 ? 24.938 5.340 -83.211 1.00 67.06 261 LYS A C 1
ATOM 2170 O O . LYS A 1 261 ? 25.350 5.690 -84.311 1.00 67.06 261 LYS A O 1
ATOM 2175 N N . LEU A 1 262 ? 25.035 4.086 -82.768 1.00 66.06 262 LEU A N 1
ATOM 2176 C CA . LEU A 1 262 ? 25.695 3.009 -83.515 1.00 66.06 262 LEU A CA 1
ATOM 2177 C C . LEU A 1 262 ? 24.757 2.281 -84.472 1.00 66.06 262 LEU A C 1
ATOM 2179 O O . LEU A 1 262 ? 25.152 1.963 -85.589 1.00 66.06 262 LEU A O 1
ATOM 2183 N N . PHE A 1 263 ? 23.523 2.029 -84.042 1.00 69.50 263 PHE A N 1
ATOM 2184 C CA . PHE A 1 263 ? 22.537 1.275 -84.814 1.00 69.50 263 PHE A CA 1
ATOM 2185 C C . PHE A 1 263 ? 21.488 2.171 -85.486 1.00 69.50 263 PHE A C 1
ATOM 2187 O O . PHE A 1 263 ? 20.694 1.678 -86.282 1.00 69.50 263 PHE A O 1
ATOM 2194 N N . GLY A 1 264 ? 21.449 3.474 -85.175 1.00 67.06 264 GLY A N 1
ATOM 2195 C CA . GLY A 1 264 ? 20.465 4.417 -85.724 1.00 67.06 264 GLY A CA 1
ATOM 2196 C C . GLY A 1 264 ? 19.027 4.179 -85.240 1.00 67.06 264 GLY A C 1
ATOM 2197 O O . GLY A 1 264 ? 18.083 4.728 -85.806 1.00 67.06 264 GLY A O 1
ATOM 2198 N N . ILE A 1 265 ? 18.843 3.347 -84.211 1.00 76.19 265 ILE A N 1
ATOM 2199 C CA . ILE A 1 265 ? 17.545 2.956 -83.650 1.00 76.19 265 ILE A CA 1
ATOM 2200 C C . ILE A 1 265 ? 17.461 3.471 -82.217 1.00 76.19 265 ILE A C 1
ATOM 2202 O O . ILE A 1 265 ? 18.379 3.254 -81.431 1.00 76.19 265 ILE A O 1
ATOM 2206 N N . LYS A 1 266 ? 16.336 4.099 -81.858 1.00 76.31 266 LYS A N 1
ATOM 2207 C CA . LYS A 1 266 ? 16.099 4.576 -80.489 1.00 76.31 266 LYS A CA 1
ATOM 2208 C C . LYS A 1 266 ? 16.299 3.463 -79.462 1.00 76.31 266 LYS A C 1
ATOM 2210 O O . LYS A 1 266 ? 15.722 2.385 -79.609 1.00 76.31 266 LYS A O 1
ATOM 2215 N N . HIS A 1 267 ? 17.051 3.755 -78.405 1.00 69.75 267 HIS A N 1
ATOM 2216 C CA . HIS A 1 267 ? 17.384 2.793 -77.348 1.00 69.75 267 HIS A CA 1
ATOM 2217 C C . HIS A 1 267 ? 16.143 2.118 -76.721 1.00 69.75 267 HIS A C 1
ATOM 2219 O O . HIS A 1 267 ? 16.147 0.909 -76.514 1.00 69.75 267 HIS A O 1
ATOM 2225 N N . GLU A 1 268 ? 15.037 2.849 -76.534 1.00 74.62 268 GLU A N 1
ATOM 2226 C CA . GLU A 1 268 ? 13.749 2.313 -76.048 1.00 74.62 268 GLU A CA 1
ATOM 2227 C C . GLU A 1 268 ? 13.192 1.184 -76.935 1.00 74.62 268 GLU A C 1
ATOM 2229 O O . GLU A 1 268 ? 12.641 0.200 -76.444 1.00 74.62 268 GLU A O 1
ATOM 2234 N N . LYS A 1 269 ? 13.359 1.292 -78.261 1.00 73.62 269 LYS A N 1
ATOM 2235 C CA . LYS A 1 269 ? 12.916 0.251 -79.201 1.00 73.62 269 LYS A CA 1
ATOM 2236 C C . LYS A 1 269 ? 13.816 -0.980 -79.153 1.00 73.62 269 LYS A C 1
ATOM 2238 O O . LYS A 1 269 ? 13.322 -2.084 -79.357 1.00 73.62 269 LYS A O 1
ATOM 2243 N N . LEU A 1 270 ? 15.108 -0.796 -78.884 1.00 71.19 270 LEU A N 1
ATOM 2244 C CA . LEU A 1 270 ? 16.045 -1.903 -78.690 1.00 71.19 270 LEU A CA 1
ATOM 2245 C C . LEU A 1 270 ? 15.749 -2.647 -77.379 1.00 71.19 270 LEU A C 1
ATOM 2247 O O . LEU A 1 270 ? 15.813 -3.871 -77.365 1.00 71.19 270 LEU A O 1
ATOM 2251 N N . LEU A 1 271 ? 15.364 -1.931 -76.315 1.00 73.69 271 LEU A N 1
ATOM 2252 C CA . LEU A 1 271 ? 14.979 -2.514 -75.021 1.00 73.69 271 LEU A CA 1
ATOM 2253 C C . LEU A 1 271 ? 13.745 -3.413 -75.154 1.00 73.69 271 LEU A C 1
ATOM 2255 O O . LEU A 1 271 ? 13.753 -4.543 -74.679 1.00 73.69 271 LEU A O 1
ATOM 2259 N N . ASN A 1 272 ? 12.729 -2.969 -75.896 1.00 74.00 272 ASN A N 1
ATOM 2260 C CA . ASN A 1 272 ? 11.537 -3.781 -76.172 1.00 74.00 272 ASN A CA 1
ATOM 2261 C C . ASN A 1 272 ? 11.817 -4.990 -77.088 1.00 74.00 272 ASN A C 1
ATOM 2263 O O . ASN A 1 272 ? 11.020 -5.922 -77.143 1.00 74.00 272 ASN A O 1
ATOM 2267 N N . GLY A 1 273 ? 12.927 -4.966 -77.831 1.00 69.81 273 GLY A N 1
ATOM 2268 C CA . GLY A 1 273 ? 13.362 -6.028 -78.739 1.00 69.81 273 GLY A CA 1
ATOM 2269 C C . GLY A 1 273 ? 14.513 -6.878 -78.201 1.00 69.81 273 GLY A C 1
ATOM 2270 O O . GLY A 1 273 ? 15.152 -7.569 -78.994 1.00 69.81 273 GLY A O 1
ATOM 2271 N N . TYR A 1 274 ? 14.803 -6.823 -76.895 1.00 71.00 274 TYR A N 1
ATOM 2272 C CA . TYR A 1 274 ? 15.992 -7.435 -76.288 1.00 71.00 274 TYR A CA 1
ATOM 2273 C C . TYR A 1 274 ? 16.150 -8.927 -76.634 1.00 71.00 274 TYR A C 1
ATOM 2275 O O . TYR A 1 274 ? 17.237 -9.379 -76.996 1.00 71.00 274 TYR A O 1
ATOM 2283 N N . ASP A 1 275 ? 15.047 -9.679 -76.639 1.00 68.69 275 ASP A N 1
ATOM 2284 C CA . ASP A 1 275 ? 15.027 -11.109 -76.976 1.00 68.69 275 ASP A CA 1
ATOM 2285 C C . ASP A 1 275 ? 15.510 -11.403 -78.403 1.00 68.69 275 ASP A C 1
ATOM 2287 O O . ASP A 1 275 ? 16.123 -12.440 -78.666 1.00 68.69 275 ASP A O 1
ATOM 2291 N N . LEU A 1 276 ? 15.255 -10.491 -79.346 1.00 66.88 276 LEU A N 1
ATOM 2292 C CA . LEU A 1 276 ? 15.714 -10.622 -80.729 1.00 66.88 276 LEU A CA 1
ATOM 2293 C C . LEU A 1 276 ? 17.217 -10.370 -80.845 1.00 66.88 276 LEU A C 1
ATOM 2295 O O . LEU A 1 276 ? 17.859 -10.934 -81.727 1.00 66.88 276 LEU A O 1
ATOM 2299 N N . ILE A 1 277 ? 17.785 -9.556 -79.955 1.00 71.00 277 ILE A N 1
ATOM 2300 C CA . ILE A 1 277 ? 19.227 -9.311 -79.898 1.00 71.00 277 ILE A CA 1
ATOM 2301 C C . ILE A 1 277 ? 19.922 -10.577 -79.401 1.00 71.00 277 ILE A C 1
ATOM 2303 O O . ILE A 1 277 ? 20.807 -11.080 -80.085 1.00 71.00 277 ILE A O 1
ATOM 2307 N N . ILE A 1 278 ? 19.446 -11.168 -78.298 1.00 68.69 278 ILE A N 1
ATOM 2308 C CA . ILE A 1 278 ? 19.985 -12.431 -77.763 1.00 68.69 278 ILE A CA 1
ATOM 2309 C C . ILE A 1 278 ? 19.902 -13.563 -78.794 1.00 68.69 278 ILE A C 1
ATOM 2311 O O . ILE A 1 278 ? 20.858 -14.315 -78.978 1.00 68.69 278 ILE A O 1
ATOM 2315 N N . ARG A 1 279 ? 18.791 -13.664 -79.534 1.00 68.00 279 ARG A N 1
ATOM 2316 C CA . ARG A 1 279 ? 18.616 -14.670 -80.598 1.00 68.00 279 ARG A CA 1
ATOM 2317 C C . ARG A 1 279 ? 19.515 -14.473 -81.815 1.00 68.00 279 ARG A C 1
ATOM 2319 O O . ARG A 1 279 ? 19.602 -15.392 -82.617 1.00 68.00 279 ARG A O 1
ATOM 2326 N N . ASN A 1 280 ? 20.186 -13.339 -81.960 1.00 68.75 280 ASN A N 1
ATOM 2327 C CA . ASN A 1 280 ? 21.107 -13.080 -83.068 1.00 68.75 280 ASN A CA 1
ATOM 2328 C C . ASN A 1 280 ? 22.583 -13.047 -82.633 1.00 68.75 280 ASN A C 1
ATOM 2330 O O . ASN A 1 280 ? 23.453 -12.816 -83.468 1.00 68.75 280 ASN A O 1
ATOM 2334 N N . ILE A 1 281 ? 22.870 -13.305 -81.352 1.00 73.69 281 ILE A N 1
ATOM 2335 C CA . ILE A 1 281 ? 24.230 -13.551 -80.854 1.00 73.69 281 ILE A CA 1
ATOM 2336 C C . ILE A 1 281 ? 24.728 -14.909 -81.377 1.00 73.69 281 ILE A C 1
ATOM 2338 O O . ILE A 1 281 ? 23.926 -15.822 -81.594 1.00 73.69 281 ILE A O 1
ATOM 2342 N N . ASP A 1 282 ? 26.043 -15.033 -81.585 1.00 76.88 282 ASP A N 1
ATOM 2343 C CA . ASP A 1 282 ? 26.679 -16.264 -82.061 1.00 76.88 282 ASP A CA 1
ATOM 2344 C C . ASP A 1 282 ? 26.343 -17.466 -81.165 1.00 76.88 282 ASP A C 1
ATOM 2346 O O . ASP A 1 282 ? 26.171 -17.353 -79.949 1.00 76.88 282 ASP A O 1
ATOM 2350 N N . GLU A 1 283 ? 26.224 -18.645 -81.774 1.00 69.81 283 GLU A N 1
ATOM 2351 C CA . GLU A 1 283 ? 25.720 -19.842 -81.096 1.00 69.81 283 GLU A CA 1
ATOM 2352 C C . GLU A 1 283 ? 26.596 -20.260 -79.907 1.00 69.81 283 GLU A C 1
ATOM 2354 O O . GLU A 1 283 ? 26.067 -20.655 -78.867 1.00 69.81 283 GLU A O 1
ATOM 2359 N N . LYS A 1 284 ? 27.915 -20.054 -80.009 1.00 70.69 284 LYS A N 1
ATOM 2360 C CA . LYS A 1 284 ? 28.873 -20.318 -78.925 1.00 70.69 284 LYS A CA 1
ATOM 2361 C C . LYS A 1 284 ? 28.659 -19.423 -77.708 1.00 70.69 284 LYS A C 1
ATOM 2363 O O . LYS A 1 284 ? 28.670 -19.915 -76.580 1.00 70.69 284 LYS A O 1
ATOM 2368 N N . ASP A 1 285 ? 28.424 -18.137 -77.936 1.00 70.56 285 ASP A N 1
ATOM 2369 C CA . ASP A 1 285 ? 28.238 -17.155 -76.867 1.00 70.56 285 ASP A CA 1
ATOM 2370 C C . ASP A 1 285 ? 26.868 -17.343 -76.188 1.00 70.56 285 ASP A C 1
ATOM 2372 O O . ASP A 1 285 ? 26.747 -17.226 -74.967 1.00 70.56 285 ASP A O 1
ATOM 2376 N N . ARG A 1 286 ? 25.832 -17.738 -76.947 1.00 67.62 286 ARG A N 1
ATOM 2377 C CA . ARG A 1 286 ? 24.517 -18.109 -76.387 1.00 67.62 286 ARG A CA 1
ATOM 2378 C C . ARG A 1 286 ? 24.599 -19.326 -75.471 1.00 67.62 286 ARG A C 1
ATOM 2380 O O . ARG A 1 286 ? 23.970 -19.348 -74.411 1.00 67.62 286 ARG A O 1
ATOM 2387 N N . GLU A 1 287 ? 25.374 -20.336 -75.858 1.00 68.81 287 GLU A N 1
ATOM 2388 C CA . GLU A 1 287 ? 25.595 -21.503 -75.009 1.00 68.81 287 GLU A CA 1
ATOM 2389 C C . GLU A 1 287 ? 26.318 -21.142 -73.710 1.00 68.81 287 GLU A C 1
ATOM 2391 O O . GLU A 1 287 ? 25.966 -21.674 -72.655 1.00 68.81 287 GLU A O 1
ATOM 2396 N N . GLU A 1 288 ? 27.299 -20.239 -73.758 1.00 69.81 288 GLU A N 1
ATOM 2397 C CA . GLU A 1 288 ? 28.023 -19.777 -72.572 1.00 69.81 288 GLU A CA 1
ATOM 2398 C C . GLU A 1 288 ? 27.105 -19.013 -71.607 1.00 69.81 288 GLU A C 1
ATOM 2400 O O . GLU A 1 288 ? 27.076 -19.331 -70.416 1.00 69.81 288 GLU A O 1
ATOM 2405 N N . ILE A 1 289 ? 26.261 -18.110 -72.120 1.00 67.88 289 ILE A N 1
ATOM 2406 C CA . ILE A 1 289 ? 25.233 -17.413 -71.327 1.00 67.88 289 ILE A CA 1
ATOM 2407 C C . ILE A 1 289 ? 24.280 -18.425 -70.671 1.00 67.88 289 ILE A C 1
ATOM 2409 O O . ILE A 1 289 ? 24.031 -18.351 -69.467 1.00 67.88 289 ILE A O 1
ATOM 2413 N N . SER A 1 290 ? 23.815 -19.434 -71.419 1.00 66.12 290 SER A N 1
ATOM 2414 C CA . SER A 1 290 ? 22.916 -20.470 -70.887 1.00 66.12 290 SER A CA 1
ATOM 2415 C C . SER A 1 290 ? 23.573 -21.359 -69.819 1.00 66.12 290 SER A C 1
ATOM 2417 O O . SER A 1 290 ? 22.909 -21.819 -68.886 1.00 66.12 290 SER A O 1
ATOM 2419 N N . ARG A 1 291 ? 24.887 -21.605 -69.932 1.00 70.62 291 ARG A N 1
ATOM 2420 C CA . ARG A 1 291 ? 25.669 -22.353 -68.938 1.00 70.62 291 ARG A CA 1
ATOM 2421 C C . ARG A 1 291 ? 25.827 -21.555 -67.651 1.00 70.62 291 ARG A C 1
ATOM 2423 O O . ARG A 1 291 ? 25.673 -22.131 -66.576 1.00 70.62 291 ARG A O 1
ATOM 2430 N N . ILE A 1 292 ? 26.092 -20.254 -67.762 1.00 67.38 292 ILE A N 1
ATOM 2431 C CA . ILE A 1 292 ? 26.195 -19.347 -66.615 1.00 67.38 292 ILE A CA 1
ATOM 2432 C C . ILE A 1 292 ? 24.840 -19.260 -65.903 1.00 67.38 292 ILE A C 1
ATOM 2434 O O . ILE A 1 292 ? 24.790 -19.485 -64.698 1.00 67.38 292 ILE A O 1
ATOM 2438 N N . GLN A 1 293 ? 23.739 -19.091 -66.638 1.00 64.50 293 GLN A N 1
ATOM 2439 C CA . GLN A 1 293 ? 22.385 -19.035 -66.071 1.00 64.50 293 GLN A CA 1
ATOM 2440 C C . GLN A 1 293 ? 22.025 -20.303 -65.277 1.00 64.50 293 GLN A C 1
ATOM 2442 O O . GLN A 1 293 ? 21.622 -20.227 -64.121 1.00 64.50 293 GLN A O 1
ATOM 2447 N N . LYS A 1 294 ? 22.318 -21.490 -65.831 1.00 62.38 294 LYS A N 1
ATOM 2448 C CA . LYS A 1 294 ? 22.125 -22.777 -65.132 1.00 62.38 294 LYS A CA 1
ATOM 2449 C C . LYS A 1 294 ? 23.022 -22.979 -63.906 1.00 62.38 294 LYS A C 1
ATOM 2451 O O . LYS A 1 294 ? 22.739 -23.864 -63.099 1.00 62.38 294 LYS A O 1
ATOM 2456 N N . SER A 1 295 ? 24.137 -22.256 -63.806 1.00 59.22 295 SER A N 1
ATOM 2457 C CA . SER A 1 295 ? 25.020 -22.308 -62.635 1.00 59.22 295 SER A CA 1
ATOM 2458 C C . SER A 1 295 ? 24.548 -21.381 -61.515 1.00 59.22 295 SER A C 1
ATOM 2460 O O . SER A 1 295 ? 24.718 -21.724 -60.352 1.00 59.22 295 SER A O 1
ATOM 2462 N N . THR A 1 296 ? 23.903 -20.264 -61.863 1.00 52.53 296 THR A N 1
ATOM 2463 C CA . THR A 1 296 ? 23.347 -19.293 -60.912 1.00 52.53 296 THR A CA 1
ATOM 2464 C C . THR A 1 296 ? 22.051 -19.803 -60.271 1.00 52.53 296 THR A C 1
ATOM 2466 O O . THR A 1 296 ? 21.910 -19.687 -59.062 1.00 52.53 296 THR A O 1
ATOM 2469 N N . ASP A 1 297 ? 21.191 -20.507 -61.019 1.00 52.56 297 ASP A N 1
ATOM 2470 C CA . ASP A 1 297 ? 19.969 -21.154 -60.487 1.00 52.56 297 ASP A CA 1
ATOM 2471 C C . ASP A 1 297 ? 20.238 -22.339 -59.530 1.00 52.56 297 ASP A C 1
ATOM 2473 O O . ASP A 1 297 ? 19.314 -22.886 -58.932 1.00 52.56 297 ASP A O 1
ATOM 2477 N N . LYS A 1 298 ? 21.492 -22.800 -59.414 1.00 49.31 298 LYS A N 1
ATOM 2478 C CA . LYS A 1 298 ? 21.891 -23.909 -58.525 1.00 49.31 298 LYS A CA 1
ATOM 2479 C C . LYS A 1 298 ? 22.514 -23.453 -57.202 1.00 49.31 298 LYS A C 1
ATOM 2481 O O . LYS A 1 298 ? 22.828 -24.315 -56.382 1.00 49.31 298 LYS A O 1
ATOM 2486 N N . GLU A 1 299 ? 22.740 -22.151 -57.019 1.00 41.19 299 GLU A N 1
ATOM 2487 C CA . GLU A 1 299 ? 23.293 -21.574 -55.782 1.00 41.19 299 GLU A CA 1
ATOM 2488 C C . GLU A 1 299 ? 22.230 -20.931 -54.864 1.00 41.19 299 GLU A C 1
ATOM 2490 O O . GLU A 1 299 ? 22.605 -20.424 -53.805 1.00 41.19 299 GLU A O 1
ATOM 2495 N N . ASP A 1 300 ? 20.939 -21.018 -55.219 1.00 36.34 300 ASP A N 1
ATOM 2496 C CA . ASP A 1 300 ? 19.795 -20.699 -54.342 1.00 36.34 300 ASP A CA 1
ATOM 2497 C C . ASP A 1 300 ? 19.277 -21.933 -53.573 1.00 36.34 300 ASP A C 1
ATOM 2499 O O . ASP A 1 300 ? 19.092 -23.011 -54.191 1.00 36.34 300 ASP A O 1
#

Sequence (300 aa):
MKISDKKYIKKSLRDNKKIIFLWGILIFFLALYFYIIMFNMNKLMDQVDLIVRRPYEVLVSTDKVNAEIDKLKVYNENLKFNSTKENIKHISKDIENIYANVEGEFLNLRSFFDANDGNVRKLYNNFHELKKNENILLKNASDENYKYKEINKYMSDNVNPYFDKIDTLVVKIQNKVDIKIHSFYMNANDIKNISESISIIMFLIIILGLIAYQISLNKKNKIINYKNSIFDTISKNIAQGLFLHNLNDPNENFISESSEKLFGIKHEKLLNGYDLIIRNIDEKDREEISRIQKSTDKED

Organism: NCBI:txid214853

Mean predicted aligned error: 15.48 Å

Radius of gyration: 46.39 Å; Cα contacts (8 Å, |Δi|>4): 181; chains: 1; bounding box: 82×34×130 Å

Nearest PDB structures (foldseek):
  4tql-assembly2_B  TM=3.157E-01  e=7.698E-02  synthetic construct
  4nqi-assembly2_C  TM=2.645E-01  e=7.014E-01  Dictyostelium discoideum
  7sqc-assembly1_1V  TM=2.811E-01  e=1.234E+00  Chlamydomonas reinhardtii
  8a1g-assembly2_B  TM=2.311E-01  e=5.477E+00  Homo sapiens
  5nnv-assembly2_B  TM=3.215E-01  e=8.698E+00  Bacillus subtilis subsp. subtilis str. 168

pLDDT: mean 79.05, std 12.65, range [36.34, 95.69]

Secondary structure (DSSP, 8-state):
--HHHHHHHHHHHHHHHHHHHHHHHHHHHHHHHHHHHHHHHHHHHHHHHHHHTTHHHHHHHHHHHHHHHHHHHHHHHHHHH---HHHHHHHHHHHHHHHHHHHHHHHHHHTTS-TT-HHHHHHHHHHHHHHHHHHHHHHHHTSTT--HHHHHHHHHHHTHHHHHHHHHHHHHHHHHHHHHHHHHHHHHHHHHHHHHHHHHHHHHHHHHHHHHHHHHHHHHHHHHHHHHHHHHHHHHHSSS--EE--SS-GGG-EE-THHHHHHSS-HHHHHHTHHHHHTTS-HHHHHHHHHHHHHHTT--

Foldseek 3Di:
DDPVVVVVVVVVVVLVVVLVVLVVVLVVLVVVLVVLVVVLVVVLVVLCCVQPVALVLLLVLLVLLLVLVVVVVVLLVVCLVDLDLVSLVVSVVSNVVSLVSNVVSLVNNPVRDDPPPVLSVQLVVLSVQLVVLVVVLSVLSNDPPCHNVNSVVSCVVRHVVSSVSNVVSSVVSNVVSVVVSVVSVVVSVVSVVVSVVSVVVSVVSVVVSVVVVVVSVVVVVVVVVVVVVVVLVCLCPDCDWDWDQDLPDLVPTDIRCSVCVNVVDGRVVCSVVVVVVLVPPDPVVNVVVVVVSVVVVVVD